Protein AF-0000000079764268 (afdb_homodimer)

Foldseek 3Di:
DVVVLVVLLVVLVVVCLVQFDPVLVCCVVVVDPDDLVSLVLVLLLCVLVVSVSNSVVSCVVPVVSVVVVVVVVVVVVVVVDPCVCVVVVVVVVVNVVSQVVSLVRGDDDVSSVVSVVSNVVVD/DVVVLVVLLVVLVVVCLVQFDPVLVCCVVVVDPDDLVSLVLVLLLCVLVVSVSNSVVSCVVVVVSVVVVVVVVVVVVVVPDDCVCVVVVVVVVVNVVSQVVSLVRGDDDVSSVVSVVSNVVVD

Radius of gyration: 20.84 Å; Cα contacts (8 Å, |Δi|>4): 197; chains: 2; bounding box: 34×56×60 Å

Sequence (246 aa):
MEKDMEKCAEQQRLLFLGMCSLEDRKRICDEKIMDLYNFERITYLLEAFGFEEYKFVFEMKYKDLLLKLADIVEQNLVCGNSMDKYVLQDKYEIRNEWQQEFVRNLPNEVMKNCIQEIFDLYAMEKDMEKCAEQQRLLFLGMCSLEDRKRICDEKIMDLYNFERITYLLEAFGFEEYKFVFEMKYKDLLLKLADIVEQNLVCGNSMDKYVLQDKYEIRNEWQQEFVRNLPNEVMKNCIQEIFDLYA

Structure (mmCIF, N/CA/C/O backbone):
data_AF-0000000079764268-model_v1
#
loop_
_entity.id
_entity.type
_entity.pdbx_description
1 polymer 'Uncharacterized protein'
#
loop_
_atom_site.group_PDB
_atom_site.id
_atom_site.type_symbol
_atom_site.label_atom_id
_atom_site.label_alt_id
_atom_site.label_comp_id
_atom_site.label_asym_id
_atom_site.label_entity_id
_atom_site.label_seq_id
_atom_site.pdbx_PDB_ins_code
_atom_site.Cartn_x
_atom_site.Cartn_y
_atom_site.Cartn_z
_atom_site.occupancy
_atom_site.B_iso_or_equiv
_atom_site.auth_seq_id
_atom_site.auth_comp_id
_atom_site.auth_asym_id
_atom_site.auth_atom_id
_atom_site.pdbx_PDB_model_num
ATOM 1 N N . MET A 1 1 ? 19.125 -1.221 9.242 1 58.56 1 MET A N 1
ATOM 2 C CA . MET A 1 1 ? 18.828 -1.538 7.852 1 58.56 1 MET A CA 1
ATOM 3 C C . MET A 1 1 ? 17.922 -2.756 7.754 1 58.56 1 MET A C 1
ATOM 5 O O . MET A 1 1 ? 16.875 -2.697 7.113 1 58.56 1 MET A O 1
ATOM 9 N N . GLU A 1 2 ? 18.281 -3.85 8.508 1 66.94 2 GLU A N 1
ATOM 10 C CA . GLU A 1 2 ? 17.484 -5.066 8.484 1 66.94 2 GLU A CA 1
ATOM 11 C C . GLU A 1 2 ? 16.109 -4.84 9.133 1 66.94 2 GLU A C 1
ATOM 13 O O . GLU A 1 2 ? 15.094 -5.285 8.609 1 66.94 2 GLU A O 1
ATOM 18 N N . LYS A 1 3 ? 16.094 -4.004 10.141 1 72.88 3 LYS A N 1
ATOM 19 C CA . LYS A 1 3 ? 14.852 -3.752 10.844 1 72.88 3 LYS A CA 1
ATOM 20 C C . LYS A 1 3 ? 13.898 -2.918 9.992 1 72.88 3 LYS A C 1
ATOM 22 O O . LYS A 1 3 ? 12.688 -3.146 9.992 1 72.88 3 LYS A O 1
ATOM 27 N N . ASP A 1 4 ? 14.469 -2.068 9.312 1 82.94 4 ASP A N 1
ATOM 28 C CA . ASP A 1 4 ? 13.672 -1.209 8.445 1 82.94 4 ASP A CA 1
ATOM 29 C C . ASP A 1 4 ? 13.055 -2.006 7.297 1 82.94 4 ASP A C 1
ATOM 31 O O . ASP A 1 4 ? 11.898 -1.781 6.934 1 82.94 4 ASP A O 1
ATOM 35 N N . MET A 1 5 ? 13.82 -2.984 6.84 1 86.25 5 MET A N 1
ATOM 36 C CA . MET A 1 5 ? 13.328 -3.826 5.75 1 86.25 5 MET A CA 1
ATOM 37 C C . MET A 1 5 ? 12.195 -4.727 6.23 1 86.25 5 MET A C 1
ATOM 39 O O . MET A 1 5 ? 11.227 -4.949 5.504 1 86.25 5 MET A O 1
ATOM 43 N N . GLU A 1 6 ? 12.367 -5.246 7.453 1 90.38 6 GLU A N 1
ATOM 44 C CA . GLU A 1 6 ? 11.328 -6.105 8.031 1 90.38 6 GLU A CA 1
ATOM 45 C C . GLU A 1 6 ? 10.039 -5.328 8.266 1 90.38 6 GLU A C 1
ATOM 47 O O . GLU A 1 6 ? 8.945 -5.844 8.023 1 90.38 6 GLU A O 1
ATOM 52 N N . LYS A 1 7 ? 10.211 -4.152 8.695 1 93.06 7 LYS A N 1
ATOM 53 C CA . LYS A 1 7 ? 9.047 -3.299 8.922 1 93.06 7 LYS A CA 1
ATOM 54 C C . LYS A 1 7 ? 8.344 -2.984 7.605 1 93.06 7 LYS A C 1
ATOM 56 O O . LYS A 1 7 ? 7.113 -3.059 7.523 1 93.06 7 LYS A O 1
ATOM 61 N N . CYS A 1 8 ? 9.133 -2.676 6.656 1 94.38 8 CYS A N 1
ATOM 62 C CA . CYS A 1 8 ? 8.578 -2.387 5.34 1 94.38 8 CYS A CA 1
ATOM 63 C C . CYS A 1 8 ? 7.832 -3.596 4.785 1 94.38 8 CYS A C 1
ATOM 65 O O . CYS A 1 8 ? 6.738 -3.457 4.23 1 94.38 8 CYS A O 1
ATOM 67 N N . ALA A 1 9 ? 8.445 -4.738 4.984 1 96.31 9 ALA A N 1
ATOM 68 C CA . ALA A 1 9 ? 7.809 -5.961 4.512 1 96.31 9 ALA A CA 1
ATOM 69 C C . ALA A 1 9 ? 6.477 -6.195 5.215 1 96.31 9 ALA A C 1
ATOM 71 O O . ALA A 1 9 ? 5.492 -6.586 4.582 1 96.31 9 ALA A O 1
ATOM 72 N N . GLU A 1 10 ? 6.496 -5.941 6.461 1 96.75 10 GLU A N 1
ATOM 73 C CA . GLU A 1 10 ? 5.273 -6.16 7.23 1 96.75 10 GLU A CA 1
ATOM 74 C C . GLU A 1 10 ? 4.195 -5.148 6.852 1 96.75 10 GLU A C 1
ATOM 76 O O . GLU A 1 10 ? 3.012 -5.496 6.777 1 96.75 10 GLU A O 1
ATOM 81 N N . GLN A 1 11 ? 4.527 -3.908 6.625 1 96.69 11 GLN A N 1
ATOM 82 C CA . GLN A 1 11 ? 3.58 -2.906 6.145 1 96.69 11 GLN A CA 1
ATOM 83 C C . GLN A 1 11 ? 2.953 -3.334 4.82 1 96.69 11 GLN A C 1
ATOM 85 O O . GLN A 1 11 ? 1.734 -3.264 4.652 1 96.69 11 GLN A O 1
ATOM 90 N N . GLN A 1 12 ? 3.811 -3.816 3.961 1 97.69 12 GLN A N 1
ATOM 91 C CA . GLN A 1 12 ? 3.354 -4.254 2.646 1 97.69 12 GLN A CA 1
ATOM 92 C C . GLN A 1 12 ? 2.451 -5.4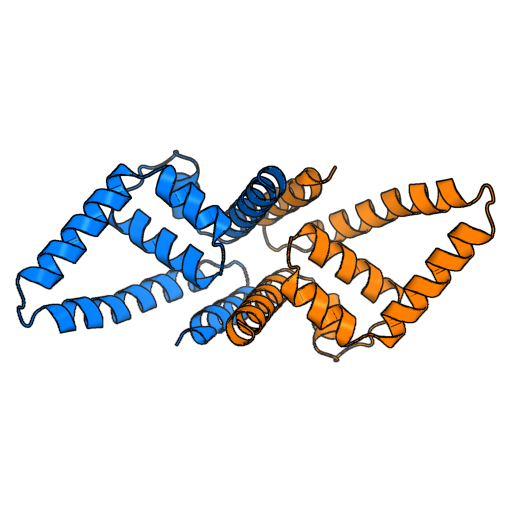8 2.76 1 97.69 12 GLN A C 1
ATOM 94 O O . GLN A 1 12 ? 1.445 -5.586 2.055 1 97.69 12 GLN A O 1
ATOM 99 N N . ARG A 1 13 ? 2.854 -6.383 3.658 1 98.19 13 ARG A N 1
ATOM 100 C CA . ARG A 1 13 ? 2.029 -7.566 3.885 1 98.19 13 ARG A CA 1
ATOM 101 C C . ARG A 1 13 ? 0.635 -7.18 4.363 1 98.19 13 ARG A C 1
ATOM 103 O O . ARG A 1 13 ? -0.366 -7.668 3.838 1 98.19 13 ARG A O 1
ATOM 110 N N . LEU A 1 14 ? 0.575 -6.309 5.281 1 97.56 14 LEU A N 1
ATOM 111 C CA . LEU A 1 14 ? -0.694 -5.895 5.867 1 97.56 14 LEU A CA 1
ATOM 112 C C . LEU A 1 14 ? -1.546 -5.141 4.852 1 97.56 14 LEU A C 1
ATOM 114 O O . LEU A 1 14 ? -2.762 -5.336 4.789 1 97.56 14 LEU A O 1
ATOM 118 N N . LEU A 1 15 ? -0.9 -4.281 4.047 1 97.94 15 LEU A N 1
ATOM 119 C CA . LEU A 1 15 ? -1.631 -3.594 2.99 1 97.94 15 LEU A CA 1
ATOM 120 C C . LEU A 1 15 ? -2.238 -4.59 2.012 1 97.94 15 LEU A C 1
ATOM 122 O O . LEU A 1 15 ? -3.41 -4.469 1.642 1 97.94 15 LEU A O 1
ATOM 126 N N . PHE A 1 16 ? -1.487 -5.605 1.62 1 98.5 16 PHE A N 1
ATOM 127 C CA . PHE A 1 16 ? -1.969 -6.609 0.679 1 98.5 16 PHE A CA 1
ATOM 128 C C . PHE A 1 16 ? -3.109 -7.418 1.286 1 98.5 16 PHE A C 1
ATOM 130 O O . PHE A 1 16 ? -4.121 -7.668 0.626 1 98.5 16 PHE A O 1
ATOM 137 N N . LEU A 1 17 ? -2.934 -7.801 2.553 1 98.06 17 LEU A N 1
ATOM 138 C CA . LEU A 1 17 ? -3.965 -8.562 3.244 1 98.06 17 LEU A CA 1
ATOM 139 C C . LEU A 1 17 ? -5.266 -7.773 3.326 1 98.06 17 LEU A C 1
ATOM 141 O O . LEU A 1 17 ? -6.355 -8.352 3.256 1 98.06 17 LEU A O 1
ATOM 145 N N . GLY A 1 18 ? -5.141 -6.508 3.439 1 96.69 18 GLY A N 1
ATOM 146 C CA . GLY A 1 18 ? -6.32 -5.66 3.525 1 96.69 18 GLY A CA 1
ATOM 147 C C . GLY A 1 18 ? -7.066 -5.539 2.209 1 96.69 18 GLY A C 1
ATOM 148 O O . GLY A 1 18 ? -8.266 -5.238 2.191 1 96.69 18 GLY A O 1
ATOM 149 N N . MET A 1 19 ? -6.383 -5.828 1.154 1 97 19 MET A N 1
ATOM 150 C CA . MET A 1 19 ? -6.969 -5.574 -0.158 1 97 19 MET A CA 1
ATOM 151 C C . MET A 1 19 ? -7.309 -6.883 -0.865 1 97 19 MET A C 1
ATOM 153 O O . MET A 1 19 ? -8.18 -6.918 -1.731 1 97 19 MET A O 1
ATOM 157 N N . CYS A 1 20 ? -6.648 -7.941 -0.504 1 97.38 20 CYS A N 1
ATOM 158 C CA . CYS A 1 20 ? -6.781 -9.172 -1.276 1 97.38 20 CYS A CA 1
ATOM 159 C C . CYS A 1 20 ? -8.078 -9.898 -0.934 1 97.38 20 CYS A C 1
ATOM 161 O O . CYS A 1 20 ? -8.781 -9.508 0.004 1 97.38 20 CYS A O 1
ATOM 163 N N . SER A 1 21 ? -8.391 -10.906 -1.716 1 96.69 21 SER A N 1
ATOM 164 C CA . SER A 1 21 ? -9.602 -11.695 -1.519 1 96.69 21 SER A CA 1
ATOM 165 C C . SER A 1 21 ? -9.508 -12.555 -0.265 1 96.69 21 SER A C 1
ATOM 167 O O . SER A 1 21 ? -8.414 -12.812 0.238 1 96.69 21 SER A O 1
ATOM 169 N N . LEU A 1 22 ? -10.656 -12.984 0.149 1 96.19 22 LEU A N 1
ATOM 170 C CA . LEU A 1 22 ? -10.695 -13.906 1.284 1 96.19 22 LEU A CA 1
ATOM 171 C C . LEU A 1 22 ? -9.891 -15.164 0.993 1 96.19 22 LEU A C 1
ATOM 173 O O . LEU A 1 22 ? -9.18 -15.672 1.865 1 96.19 22 LEU A O 1
ATOM 177 N N . GLU A 1 23 ? -9.945 -15.695 -0.214 1 96.94 23 GLU A N 1
ATOM 178 C CA . GLU A 1 23 ? -9.242 -16.922 -0.592 1 96.94 23 GLU A CA 1
ATOM 179 C C . GLU A 1 23 ? -7.727 -16.719 -0.532 1 96.94 23 GLU A C 1
ATOM 181 O O . GLU A 1 23 ? -7.008 -17.578 -0.023 1 96.94 23 GLU A O 1
ATOM 186 N N . ASP A 1 24 ? -7.297 -15.617 -1.016 1 97.75 24 ASP A N 1
ATOM 187 C CA . ASP A 1 24 ? -5.867 -15.32 -0.966 1 97.75 24 ASP A CA 1
ATOM 188 C C . ASP A 1 24 ? -5.395 -15.133 0.474 1 97.75 24 ASP A C 1
ATOM 190 O O . ASP A 1 24 ? -4.316 -15.602 0.844 1 97.75 24 ASP A O 1
ATOM 194 N N . ARG A 1 25 ? -6.211 -14.453 1.251 1 97.75 25 ARG A N 1
ATOM 195 C CA . ARG A 1 25 ? -5.867 -14.227 2.65 1 97.75 25 ARG A CA 1
ATOM 196 C C . ARG A 1 25 ? -5.715 -15.547 3.398 1 97.75 25 ARG A C 1
ATOM 198 O O . ARG A 1 25 ? -4.789 -15.711 4.195 1 97.75 25 ARG A O 1
ATOM 205 N N . LYS A 1 26 ? -6.57 -16.453 3.143 1 98.19 26 LYS A N 1
ATOM 206 C CA . LYS A 1 26 ? -6.5 -17.766 3.768 1 98.19 26 LYS A CA 1
ATOM 207 C C . LYS A 1 26 ? -5.219 -18.5 3.371 1 98.19 26 LYS A C 1
ATOM 209 O O . LYS A 1 26 ? -4.613 -19.188 4.195 1 98.19 26 LYS A O 1
ATOM 214 N N . ARG A 1 27 ? -4.793 -18.391 2.166 1 98.06 27 ARG A N 1
ATOM 215 C CA . ARG A 1 27 ? -3.57 -19.031 1.703 1 98.06 27 ARG A CA 1
ATOM 216 C C . ARG A 1 27 ? -2.34 -18.422 2.357 1 98.06 27 ARG A C 1
ATOM 218 O O . ARG A 1 27 ? -1.468 -19.125 2.855 1 98.06 27 ARG A O 1
ATOM 225 N N . ILE A 1 28 ? -2.385 -17.109 2.42 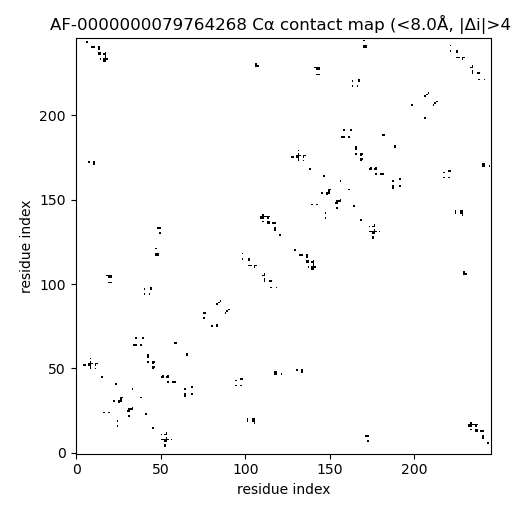1 98.06 28 ILE A N 1
ATOM 226 C CA . ILE A 1 28 ? -1.243 -16.391 2.967 1 98.06 28 ILE A CA 1
ATOM 227 C C . ILE A 1 28 ? -1.128 -16.656 4.465 1 98.06 28 ILE A C 1
ATOM 229 O O . ILE A 1 28 ? -0.022 -16.766 5 1 98.06 28 ILE A O 1
ATOM 233 N N . CYS A 1 29 ? -2.24 -16.812 5.086 1 97.06 29 CYS A N 1
ATOM 234 C CA . CYS A 1 29 ? -2.271 -17.062 6.523 1 97.06 29 CYS A CA 1
ATOM 235 C C . CYS A 1 29 ? -2.229 -18.547 6.824 1 97.06 29 CYS A C 1
ATOM 237 O O . CYS A 1 29 ? -2.471 -18.969 7.961 1 97.06 29 CYS A O 1
ATOM 239 N N . ASP A 1 30 ? -2.078 -19.422 5.938 1 96.81 30 ASP A N 1
ATOM 240 C CA . ASP A 1 30 ? -1.856 -20.859 6.055 1 96.81 30 ASP A CA 1
ATOM 241 C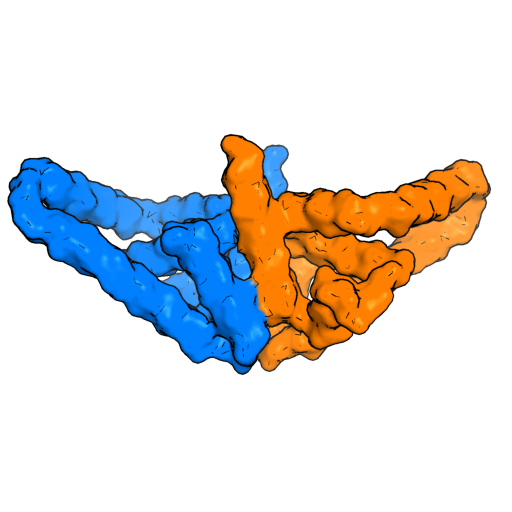 C . ASP A 1 30 ? -3.137 -21.578 6.469 1 96.81 30 ASP A C 1
ATOM 243 O O . ASP A 1 30 ? -3.084 -22.594 7.172 1 96.81 30 ASP A O 1
ATOM 247 N N . GLU A 1 31 ? -4.223 -21.016 6.109 1 97.56 31 GLU A N 1
ATOM 248 C CA . GLU A 1 31 ? -5.508 -21.672 6.344 1 97.56 31 GLU A CA 1
ATOM 249 C C . GLU A 1 31 ? -5.93 -22.516 5.145 1 97.56 31 GLU A C 1
ATOM 251 O O . GLU A 1 31 ? -6.824 -23.359 5.254 1 97.56 31 GLU A O 1
ATOM 256 N N . LYS A 1 32 ? -5.355 -22.234 3.988 1 97.5 32 LYS A N 1
ATOM 257 C CA . LYS A 1 32 ? -5.508 -22.984 2.744 1 97.5 32 LYS A CA 1
ATOM 258 C C . LYS A 1 32 ? -4.152 -23.25 2.094 1 97.5 32 LYS A C 1
ATOM 260 O O . LYS A 1 32 ? -3.23 -22.438 2.209 1 97.5 32 LYS A O 1
ATOM 265 N N . ILE A 1 33 ? -4.031 -24.234 1.483 1 97.31 33 ILE A N 1
ATOM 266 C CA . ILE A 1 33 ? -2.771 -24.641 0.871 1 97.31 33 ILE A CA 1
ATOM 267 C C . ILE A 1 33 ? -2.404 -23.656 -0.242 1 97.31 33 ILE A C 1
ATOM 269 O O . ILE A 1 33 ? -3.264 -23.25 -1.026 1 97.31 33 ILE A O 1
ATOM 273 N N . MET A 1 34 ? -1.142 -23.328 -0.25 1 97.75 34 MET A N 1
ATOM 274 C CA . MET A 1 34 ? -0.575 -22.562 -1.359 1 97.75 34 MET A CA 1
ATOM 275 C C . MET A 1 34 ? -0.1 -23.484 -2.471 1 97.75 34 MET A C 1
ATOM 277 O O . MET A 1 34 ? 0.801 -24.312 -2.262 1 97.75 34 MET A O 1
ATOM 281 N N . ASP A 1 35 ? -0.726 -23.406 -3.602 1 96.69 35 ASP A N 1
ATOM 282 C CA . ASP A 1 35 ? -0.261 -24.219 -4.723 1 96.69 35 ASP A CA 1
ATOM 283 C C . ASP A 1 35 ? 0.55 -23.391 -5.707 1 96.69 35 ASP A C 1
ATOM 285 O O . ASP A 1 35 ? 0.704 -22.172 -5.52 1 96.69 35 ASP A O 1
ATOM 289 N N . LEU A 1 36 ? 1.062 -23.938 -6.746 1 95.5 36 LEU A N 1
ATOM 290 C CA . LEU A 1 36 ? 1.974 -23.281 -7.68 1 95.5 36 LEU A CA 1
ATOM 291 C C . LEU A 1 36 ? 1.276 -22.141 -8.414 1 95.5 36 LEU A C 1
ATOM 293 O O . LEU A 1 36 ? 1.855 -21.062 -8.594 1 95.5 36 LEU A O 1
ATOM 297 N N . TYR A 1 37 ? 0.056 -22.406 -8.812 1 94 37 TYR A N 1
ATOM 298 C CA . TYR A 1 37 ? -0.709 -21.406 -9.547 1 94 37 TYR A CA 1
ATOM 299 C C . TYR A 1 37 ? -0.909 -20.141 -8.711 1 94 37 TYR A C 1
ATOM 301 O O . TYR A 1 37 ? -0.649 -19.031 -9.172 1 94 37 TYR A O 1
ATOM 309 N N . ASN A 1 38 ? -1.351 -20.312 -7.484 1 96.44 38 ASN A N 1
ATOM 310 C CA . ASN A 1 38 ? -1.628 -19.172 -6.617 1 96.44 38 ASN A CA 1
ATOM 311 C C . ASN A 1 38 ? -0.342 -18.5 -6.148 1 96.44 38 ASN A C 1
ATOM 313 O O . ASN A 1 38 ? -0.307 -17.281 -5.961 1 96.44 38 ASN A O 1
ATOM 317 N N . PHE A 1 39 ? 0.685 -19.312 -6.035 1 97.56 39 PHE A N 1
ATOM 318 C CA . PHE A 1 39 ? 1.985 -18.734 -5.715 1 97.56 39 PHE A CA 1
ATOM 319 C C . PHE A 1 39 ? 2.447 -17.797 -6.812 1 97.56 39 PHE A C 1
ATOM 321 O O . PHE A 1 39 ? 2.859 -16.656 -6.539 1 97.56 39 PHE A O 1
ATOM 328 N N . GLU A 1 40 ? 2.375 -18.234 -8.039 1 95 40 GLU A N 1
ATOM 329 C CA . GLU A 1 40 ? 2.771 -17.406 -9.172 1 95 40 GLU A CA 1
ATOM 330 C C . GLU A 1 40 ? 1.896 -16.156 -9.281 1 95 40 GLU A C 1
ATOM 332 O O . GLU A 1 40 ? 2.402 -15.055 -9.492 1 95 40 GLU A O 1
ATOM 337 N N . ARG A 1 41 ? 0.616 -16.328 -9.125 1 96.31 41 ARG A N 1
ATOM 338 C CA . ARG A 1 41 ? -0.348 -15.242 -9.25 1 96.31 41 ARG A CA 1
ATOM 339 C C . ARG A 1 41 ? -0.102 -14.18 -8.188 1 96.31 41 ARG A C 1
ATOM 341 O O . ARG A 1 41 ? -0.018 -12.984 -8.508 1 96.31 41 ARG A O 1
ATOM 348 N N . ILE A 1 42 ? 0.078 -14.609 -6.91 1 97.81 42 ILE A N 1
ATOM 349 C CA . ILE A 1 42 ? 0.264 -13.672 -5.809 1 97.81 42 ILE A CA 1
ATOM 350 C C . ILE A 1 42 ? 1.619 -12.984 -5.941 1 97.81 42 ILE A C 1
ATOM 352 O O . ILE A 1 42 ? 1.737 -11.781 -5.691 1 97.81 42 ILE A O 1
ATOM 356 N N . THR A 1 43 ? 2.662 -13.711 -6.391 1 97.19 43 THR A N 1
ATOM 357 C CA . THR A 1 43 ? 3.973 -13.109 -6.625 1 97.19 43 THR A CA 1
ATOM 358 C C . THR A 1 43 ? 3.887 -12.016 -7.684 1 97.19 43 THR A C 1
ATOM 360 O O . THR A 1 43 ? 4.473 -10.938 -7.52 1 97.19 43 THR A O 1
ATOM 363 N N . TYR A 1 44 ? 3.146 -12.297 -8.734 1 95.25 44 TYR A N 1
ATOM 364 C CA . TYR A 1 44 ? 2.936 -11.32 -9.789 1 95.25 44 TYR A CA 1
ATOM 365 C C . TYR A 1 44 ? 2.252 -10.07 -9.242 1 95.25 44 TYR A C 1
ATOM 367 O O . TYR A 1 44 ? 2.654 -8.945 -9.555 1 95.25 44 TYR A O 1
ATOM 375 N N . LEU A 1 45 ? 1.172 -10.258 -8.461 1 97.31 45 LEU A N 1
ATOM 376 C CA . LEU A 1 45 ? 0.419 -9.133 -7.91 1 97.31 45 LEU A CA 1
ATOM 377 C C . LEU A 1 45 ? 1.298 -8.289 -6.996 1 97.31 45 LEU A C 1
ATOM 379 O O . LEU A 1 45 ? 1.259 -7.059 -7.055 1 97.31 45 LEU A O 1
ATOM 383 N N . LEU A 1 46 ? 2.104 -8.953 -6.145 1 97.94 46 LEU A N 1
ATOM 384 C CA . LEU A 1 46 ? 3.004 -8.234 -5.25 1 97.94 46 LEU A CA 1
ATOM 385 C C . LEU A 1 46 ? 3.998 -7.391 -6.043 1 97.94 46 LEU A C 1
ATOM 387 O O . LEU A 1 46 ? 4.301 -6.258 -5.664 1 97.94 46 LEU A O 1
ATOM 391 N N . GLU A 1 47 ? 4.484 -7.93 -7.141 1 95.19 47 GLU A N 1
ATOM 392 C CA . GLU A 1 47 ? 5.402 -7.199 -8.016 1 95.19 47 GLU A CA 1
ATOM 393 C C . GLU A 1 47 ? 4.723 -5.988 -8.641 1 95.19 47 GLU A C 1
ATOM 395 O O . GLU A 1 47 ? 5.301 -4.902 -8.695 1 95.19 47 GLU A O 1
ATOM 400 N N . ALA A 1 48 ? 3.52 -6.18 -9.07 1 94.19 48 ALA A N 1
ATOM 401 C CA . ALA A 1 48 ? 2.764 -5.109 -9.719 1 94.19 48 ALA A CA 1
ATOM 402 C C . ALA A 1 48 ? 2.52 -3.951 -8.75 1 94.19 48 ALA A C 1
ATOM 404 O O . ALA A 1 48 ? 2.494 -2.789 -9.164 1 94.19 48 ALA A O 1
ATOM 405 N N . PHE A 1 49 ? 2.357 -4.258 -7.461 1 96.38 49 PHE A N 1
ATOM 406 C CA . PHE A 1 49 ? 2.076 -3.24 -6.453 1 96.38 49 PHE A CA 1
ATOM 407 C C . PHE A 1 49 ? 3.365 -2.578 -5.98 1 96.38 49 PHE A C 1
ATOM 409 O O . PHE A 1 49 ? 3.328 -1.598 -5.234 1 96.38 49 PHE A O 1
ATOM 416 N N . GLY A 1 50 ? 4.465 -3.115 -6.332 1 94.19 50 GLY A N 1
ATOM 417 C CA . GLY A 1 50 ? 5.734 -2.609 -5.844 1 94.19 50 GLY A CA 1
ATOM 418 C C . GLY A 1 50 ? 6.043 -3.045 -4.422 1 94.19 50 GLY A C 1
ATOM 419 O O . GLY A 1 50 ? 6.766 -2.355 -3.699 1 94.19 50 GLY A O 1
ATOM 420 N N . PHE A 1 51 ? 5.449 -4.148 -3.982 1 96.88 51 PHE A N 1
ATOM 421 C CA . PHE A 1 51 ? 5.684 -4.684 -2.648 1 96.88 51 PHE A CA 1
ATOM 422 C C . PHE A 1 51 ? 6.902 -5.602 -2.641 1 96.88 51 PHE A C 1
ATOM 424 O O . PHE A 1 51 ? 6.793 -6.785 -2.312 1 96.88 51 PHE A O 1
ATOM 431 N N . GLU A 1 52 ? 8.023 -5.02 -2.875 1 95.44 52 GLU A N 1
ATOM 432 C CA . GLU A 1 52 ? 9.227 -5.797 -3.145 1 95.44 52 GLU A CA 1
ATOM 433 C C . GLU A 1 52 ? 9.734 -6.488 -1.88 1 95.44 52 GLU A C 1
ATOM 435 O O . GLU A 1 52 ? 10.172 -7.637 -1.927 1 95.44 52 GLU A O 1
ATOM 440 N N . GLU A 1 53 ? 9.68 -5.793 -0.79 1 96.44 53 GLU A N 1
ATOM 441 C CA . GLU A 1 53 ? 10.195 -6.379 0.446 1 96.44 53 GLU A CA 1
ATOM 442 C C . GLU A 1 53 ? 9.336 -7.566 0.886 1 96.44 53 GLU A C 1
ATOM 444 O O . GLU A 1 53 ? 9.867 -8.609 1.281 1 96.44 53 GLU A O 1
ATOM 449 N N . TYR A 1 54 ? 8.125 -7.371 0.761 1 97.88 54 TYR A N 1
ATOM 450 C CA . TYR A 1 54 ? 7.258 -8.477 1.15 1 97.88 54 TYR A CA 1
ATOM 451 C C . TYR A 1 54 ? 7.328 -9.609 0.133 1 97.88 54 TYR A C 1
ATOM 453 O O . TYR A 1 54 ? 7.262 -10.789 0.498 1 97.88 54 TYR A O 1
ATOM 461 N N . LYS A 1 55 ? 7.414 -9.281 -1.104 1 98 55 LYS A N 1
ATOM 462 C CA . LYS A 1 55 ? 7.543 -10.305 -2.133 1 98 55 LYS A CA 1
ATOM 463 C C . LYS A 1 55 ? 8.719 -11.234 -1.841 1 98 55 LYS A C 1
ATOM 465 O O . LYS A 1 55 ? 8.594 -12.453 -1.952 1 98 55 LYS A O 1
ATOM 470 N N . PHE A 1 56 ? 9.781 -10.672 -1.438 1 97.62 56 PHE A N 1
ATOM 471 C CA . PHE A 1 56 ? 10.953 -11.469 -1.113 1 97.62 56 PHE A CA 1
ATOM 472 C C . PHE A 1 56 ? 10.664 -12.422 0.038 1 97.62 56 PHE A C 1
ATOM 474 O O . PHE A 1 56 ? 11.008 -13.602 -0.026 1 97.62 56 PHE A O 1
ATOM 481 N N . VAL A 1 57 ? 10.062 -11.906 1.059 1 97.69 57 VAL A N 1
ATOM 482 C CA . VAL A 1 57 ? 9.711 -12.711 2.221 1 97.69 57 VAL A CA 1
ATOM 483 C C . VAL A 1 57 ? 8.758 -13.836 1.805 1 97.69 57 VAL A C 1
ATOM 485 O O . VAL A 1 57 ? 8.906 -14.977 2.242 1 97.69 57 VAL A O 1
ATOM 488 N N . PHE A 1 58 ? 7.82 -13.477 0.98 1 98.38 58 PHE A N 1
ATOM 489 C CA . PHE A 1 58 ? 6.824 -14.414 0.478 1 98.38 58 PHE A CA 1
ATOM 490 C C . PHE A 1 58 ? 7.48 -15.523 -0.331 1 98.38 58 PHE A C 1
ATOM 492 O O . PHE A 1 58 ? 7.188 -16.703 -0.131 1 98.38 58 PHE A O 1
ATOM 499 N N . GLU A 1 59 ? 8.375 -15.188 -1.182 1 97.69 59 GLU A N 1
ATOM 500 C CA . GLU A 1 59 ? 9.102 -16.156 -2 1 97.69 59 GLU A CA 1
ATOM 501 C C . GLU A 1 59 ? 9.961 -17.078 -1.137 1 97.69 59 GLU A C 1
ATOM 503 O O . GLU A 1 59 ? 10.023 -18.281 -1.389 1 97.69 59 GLU A O 1
ATOM 508 N N . MET A 1 60 ? 10.508 -16.516 -0.128 1 97.75 60 MET A N 1
ATOM 509 C CA . MET A 1 60 ? 11.344 -17.312 0.765 1 97.75 60 MET A CA 1
ATOM 510 C C . MET A 1 60 ? 10.492 -18.297 1.558 1 97.75 60 MET A C 1
ATOM 512 O O . MET A 1 60 ? 10.922 -19.422 1.81 1 97.75 60 MET A O 1
ATOM 516 N N . LYS A 1 61 ? 9.383 -17.875 1.987 1 97.75 61 LYS A N 1
ATOM 517 C CA . LYS A 1 61 ? 8.477 -18.75 2.725 1 97.75 61 LYS A CA 1
ATOM 518 C C . LYS A 1 61 ? 8.086 -19.969 1.894 1 97.75 61 LYS A C 1
ATOM 520 O O . LYS A 1 61 ? 7.93 -21.062 2.43 1 97.75 61 LYS A O 1
ATOM 525 N N . TYR A 1 62 ? 7.945 -19.734 0.607 1 97.88 62 TYR A N 1
ATOM 526 C CA . TYR A 1 62 ? 7.531 -20.812 -0.294 1 97.88 62 TYR A CA 1
ATOM 527 C C . TYR A 1 62 ? 8.641 -21.141 -1.283 1 97.88 62 TYR A C 1
ATOM 529 O O . TYR A 1 62 ? 8.398 -21.234 -2.488 1 97.88 62 TYR A O 1
ATOM 537 N N . LYS A 1 63 ? 9.773 -21.281 -0.809 1 97.69 63 LYS A N 1
ATOM 538 C CA . LYS A 1 63 ? 10.977 -21.453 -1.615 1 97.69 63 LYS A CA 1
ATOM 539 C C . LYS A 1 63 ? 10.859 -22.672 -2.523 1 97.69 63 LYS A C 1
ATOM 541 O O . LYS A 1 63 ? 11.352 -22.656 -3.652 1 97.69 63 LYS A O 1
ATOM 546 N N . ASP A 1 64 ? 10.195 -23.75 -2.033 1 97.31 64 ASP A N 1
ATOM 547 C CA . ASP A 1 64 ? 10.023 -24.953 -2.852 1 97.31 64 ASP A CA 1
ATOM 548 C C . ASP A 1 64 ? 9.203 -24.656 -4.102 1 97.31 64 ASP A C 1
ATOM 550 O O . ASP A 1 64 ? 9.5 -25.156 -5.184 1 97.31 64 ASP A O 1
ATOM 554 N N . LEU A 1 65 ? 8.164 -23.859 -3.926 1 96.19 65 LEU A N 1
ATOM 555 C CA . LEU A 1 65 ? 7.332 -23.469 -5.059 1 96.19 65 LEU A CA 1
ATOM 556 C C . LEU A 1 65 ? 8.094 -22.531 -5.996 1 96.19 65 LEU A C 1
ATOM 558 O O . LEU A 1 65 ? 7.941 -22.609 -7.215 1 96.19 65 LEU A O 1
ATOM 562 N N . LEU A 1 66 ? 8.93 -21.719 -5.457 1 96.56 66 LEU A N 1
ATOM 563 C CA . LEU A 1 66 ? 9.773 -20.828 -6.242 1 96.56 66 LEU A CA 1
ATOM 564 C C . LEU A 1 66 ? 10.719 -21.625 -7.141 1 96.56 66 LEU A C 1
ATOM 566 O O . LEU A 1 66 ? 10.859 -21.312 -8.32 1 96.56 66 LEU A O 1
ATOM 570 N N . LEU A 1 67 ? 11.281 -22.562 -6.57 1 96 67 LEU A N 1
ATOM 571 C CA . LEU A 1 67 ? 12.227 -23.391 -7.309 1 96 67 LEU A CA 1
ATOM 572 C C . LEU A 1 67 ? 11.508 -24.172 -8.406 1 96 67 LEU A C 1
ATOM 574 O O . LEU A 1 67 ? 12.023 -24.297 -9.523 1 96 67 LEU A O 1
ATOM 578 N N . LYS A 1 68 ? 10.398 -24.75 -8.047 1 94.38 68 LYS A N 1
ATOM 579 C CA . LYS A 1 68 ? 9.609 -25.469 -9.055 1 94.38 68 LYS A CA 1
ATOM 580 C C . LYS A 1 68 ? 9.242 -24.547 -10.219 1 94.38 68 LYS A C 1
ATOM 582 O O . LYS A 1 68 ? 9.312 -24.953 -11.375 1 94.38 68 LYS A O 1
ATOM 587 N N . LEU A 1 69 ? 8.82 -23.328 -9.969 1 91.38 69 LEU A N 1
ATOM 588 C CA . LEU A 1 69 ? 8.484 -22.359 -11 1 91.38 69 LEU A CA 1
ATOM 589 C C . LEU A 1 69 ? 9.695 -22.047 -11.867 1 91.38 69 LEU A C 1
ATOM 591 O O . LEU A 1 69 ? 9.586 -21.938 -13.086 1 91.38 69 LEU A O 1
ATOM 595 N N . ALA A 1 70 ? 10.828 -21.922 -11.273 1 88.81 70 ALA A N 1
ATOM 596 C CA . ALA A 1 70 ? 12.062 -21.625 -11.992 1 88.81 70 ALA A CA 1
ATOM 597 C C . ALA A 1 70 ? 12.422 -22.766 -12.945 1 88.81 70 ALA A C 1
ATOM 599 O O . ALA A 1 70 ? 12.844 -22.516 -14.078 1 88.81 70 ALA A O 1
ATOM 600 N N . ASP A 1 71 ? 12.234 -23.953 -12.5 1 88.69 71 ASP A N 1
ATOM 601 C CA . ASP A 1 71 ? 12.508 -25.141 -13.32 1 88.69 71 ASP A CA 1
ATOM 602 C C . ASP A 1 71 ? 11.609 -25.156 -14.555 1 88.69 71 ASP A C 1
ATOM 604 O O . ASP A 1 71 ? 12.07 -25.469 -15.656 1 88.69 71 ASP A O 1
ATOM 608 N N . ILE A 1 72 ? 10.375 -24.875 -14.336 1 84.69 72 ILE A N 1
ATOM 609 C CA . ILE A 1 72 ? 9.398 -24.875 -15.422 1 84.69 72 ILE A CA 1
ATOM 610 C C . ILE A 1 72 ? 9.781 -23.797 -16.453 1 84.69 72 ILE A C 1
ATOM 612 O O . ILE A 1 72 ? 9.734 -24.047 -17.656 1 84.69 72 ILE A O 1
ATOM 616 N N . VAL A 1 73 ? 10.164 -22.656 -16 1 82.5 73 VAL A N 1
ATOM 617 C CA . VAL A 1 73 ? 10.547 -21.562 -16.875 1 82.5 73 VAL A CA 1
ATOM 618 C C . VAL A 1 73 ? 11.805 -21.938 -17.656 1 82.5 73 VAL A C 1
ATOM 620 O O . VAL A 1 73 ? 11.898 -21.688 -18.859 1 82.5 73 VAL A O 1
ATOM 623 N N . GLU A 1 74 ? 12.766 -22.562 -16.98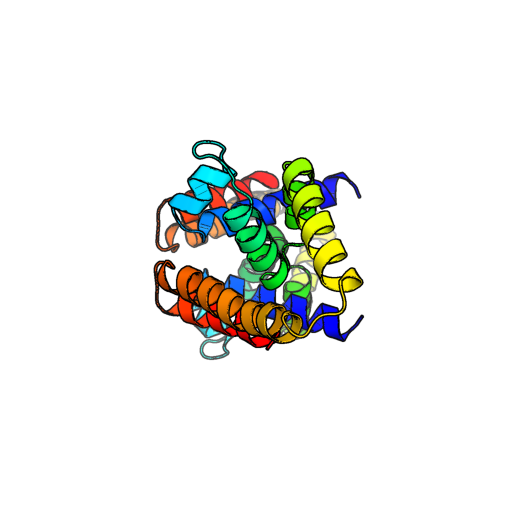4 1 82.38 74 GLU A N 1
ATOM 624 C CA . GLU A 1 74 ? 14.008 -22.984 -17.609 1 82.38 74 GLU A CA 1
ATOM 625 C C . GLU A 1 74 ? 13.758 -24.047 -18.672 1 82.38 74 GLU A C 1
ATOM 627 O O . GLU A 1 74 ? 14.328 -24 -19.766 1 82.38 74 GLU A O 1
ATOM 632 N N . GLN A 1 75 ? 12.969 -24.969 -18.406 1 82.12 75 GLN A N 1
ATOM 633 C CA . GLN A 1 75 ? 12.633 -26.031 -19.344 1 82.12 75 GLN A CA 1
ATOM 634 C C . GLN A 1 75 ? 11.945 -25.469 -20.578 1 82.12 75 GLN A C 1
ATOM 636 O O . GLN A 1 75 ? 12.195 -25.922 -21.703 1 82.12 75 GLN A O 1
ATOM 641 N N . ASN A 1 76 ? 11.086 -24.469 -20.344 1 77.19 76 ASN A N 1
ATOM 642 C CA . ASN A 1 76 ? 10.391 -23.844 -21.469 1 77.19 76 ASN A CA 1
ATOM 643 C C . ASN A 1 76 ? 11.352 -23.047 -22.344 1 77.19 76 ASN A C 1
ATOM 645 O O . ASN A 1 76 ? 11.18 -22.969 -23.562 1 77.19 76 ASN A O 1
ATOM 649 N N . LEU A 1 77 ? 12.352 -22.438 -21.688 1 73.94 77 LEU A N 1
ATOM 650 C CA . LEU A 1 77 ? 13.336 -21.656 -22.422 1 73.94 77 LEU A CA 1
ATOM 651 C C . LEU A 1 77 ? 14.266 -22.547 -23.219 1 73.94 77 LEU A C 1
ATOM 653 O O . LEU A 1 77 ? 14.68 -22.203 -24.328 1 73.94 77 LEU A O 1
ATOM 657 N N . VAL A 1 78 ? 14.773 -23.641 -22.719 1 69.62 78 VAL A N 1
ATOM 658 C CA . VAL A 1 78 ? 15.703 -24.562 -23.344 1 69.62 78 VAL A CA 1
ATOM 659 C C . VAL A 1 78 ? 15 -25.328 -24.469 1 69.62 78 VAL A C 1
ATOM 661 O O . VAL A 1 78 ? 15.586 -25.547 -25.531 1 69.62 78 VAL A O 1
ATOM 664 N N . CYS A 1 79 ? 13.914 -25.922 -24.188 1 62.53 79 CYS A N 1
ATOM 665 C CA . CYS A 1 79 ? 13.25 -26.688 -25.25 1 62.53 79 CYS A CA 1
ATOM 666 C C . CYS A 1 79 ? 12.836 -25.781 -26.391 1 62.53 79 CYS A C 1
ATOM 668 O O . CYS A 1 79 ? 12.484 -26.266 -27.469 1 62.53 79 CYS A O 1
ATOM 670 N N . GLY A 1 80 ? 13.469 -24.547 -26.703 1 53.78 80 GLY A N 1
ATOM 671 C CA . GLY A 1 80 ? 13.273 -23.672 -27.844 1 53.78 80 GLY A CA 1
ATOM 672 C C . GLY A 1 80 ? 11.82 -23.344 -28.109 1 53.78 80 GLY A C 1
ATOM 673 O O . GLY A 1 80 ? 11.508 -22.609 -29.062 1 53.78 80 GLY A O 1
ATOM 674 N N . ASN A 1 81 ? 10.961 -24.406 -28.422 1 46.44 81 ASN A N 1
ATOM 675 C CA . ASN A 1 81 ? 9.781 -24.531 -29.266 1 46.44 81 ASN A CA 1
ATOM 676 C C . ASN A 1 81 ? 8.805 -23.391 -29.047 1 46.44 81 ASN A C 1
ATOM 678 O O . ASN A 1 81 ? 8.844 -22.719 -28.016 1 46.44 81 ASN A O 1
ATOM 682 N N . SER A 1 82 ? 7.859 -23.062 -30.203 1 45.5 82 SER A N 1
ATOM 683 C CA . SER A 1 82 ? 6.727 -22.266 -30.641 1 45.5 82 SER A CA 1
ATOM 684 C C . SER A 1 82 ? 5.77 -21.969 -29.5 1 45.5 82 SER A C 1
ATOM 686 O O . SER A 1 82 ? 4.781 -21.25 -29.672 1 45.5 82 SER A O 1
ATOM 688 N N . MET A 1 83 ? 5.711 -22.797 -28.656 1 44.5 83 MET A N 1
ATOM 689 C CA . MET A 1 83 ? 4.762 -22.734 -27.547 1 44.5 83 MET A CA 1
ATOM 690 C C . MET A 1 83 ? 5.031 -21.516 -26.672 1 44.5 83 MET A C 1
ATOM 692 O O . MET A 1 83 ? 4.223 -21.188 -25.797 1 44.5 83 MET A O 1
ATOM 696 N N . ASP A 1 84 ? 6.039 -20.891 -26.812 1 46.19 84 ASP A N 1
ATOM 697 C CA . ASP A 1 84 ? 6.609 -19.797 -26.016 1 46.19 84 ASP A CA 1
ATOM 698 C C . ASP A 1 84 ? 5.734 -18.547 -26.078 1 46.19 84 ASP A C 1
ATOM 700 O O . ASP A 1 84 ? 5.629 -17.812 -25.094 1 46.19 84 ASP A O 1
ATOM 704 N N . LYS A 1 85 ? 5.531 -18.297 -27.391 1 48.06 85 LYS A N 1
ATOM 705 C CA . LYS A 1 85 ? 4.617 -17.172 -27.562 1 48.06 85 LYS A CA 1
ATOM 706 C C . LYS A 1 85 ? 3.309 -17.406 -26.812 1 48.06 85 LYS A C 1
ATOM 708 O O . LYS A 1 85 ? 2.707 -16.453 -26.297 1 48.06 85 LYS A O 1
ATOM 713 N N . TYR A 1 86 ? 2.83 -18.672 -27 1 45.38 86 TYR A N 1
ATOM 714 C CA . TYR A 1 86 ? 1.619 -19.062 -26.281 1 45.38 86 TYR A CA 1
ATOM 715 C C . TYR A 1 86 ? 1.822 -18.984 -24.781 1 45.38 86 TYR A C 1
ATOM 717 O O . TYR A 1 86 ? 0.925 -18.547 -24.047 1 45.38 86 TYR A O 1
ATOM 725 N N . VAL A 1 87 ? 3.146 -19.344 -24.516 1 51.81 87 VAL A N 1
ATOM 726 C CA . VAL A 1 87 ? 3.43 -19.312 -23.078 1 51.81 87 VAL A CA 1
ATOM 727 C C . VAL A 1 87 ? 3.455 -17.859 -22.594 1 51.81 87 VAL A C 1
ATOM 729 O O . VAL A 1 87 ? 2.881 -17.547 -21.547 1 51.81 87 VAL A O 1
ATOM 732 N N . LEU A 1 88 ? 4.125 -17.078 -23.547 1 52.75 88 LEU A N 1
ATOM 733 C CA . LEU A 1 88 ? 4.16 -15.68 -23.141 1 52.75 88 LEU A CA 1
ATOM 734 C C . LEU A 1 88 ? 2.773 -15.055 -23.234 1 52.75 88 LEU A C 1
ATOM 736 O O . LEU A 1 88 ? 2.363 -14.32 -22.328 1 52.75 88 LEU A O 1
ATOM 740 N N . GLN A 1 89 ? 2.279 -15.156 -24.625 1 52.53 89 GLN A N 1
ATOM 741 C CA . GLN A 1 89 ? 0.93 -14.625 -24.797 1 52.53 89 GLN A CA 1
ATOM 742 C C . GLN A 1 89 ? -0.003 -15.164 -23.703 1 52.53 89 GLN A C 1
ATOM 744 O O . GLN A 1 89 ? -0.825 -14.422 -23.156 1 52.53 89 GLN A O 1
ATOM 749 N N . ASP A 1 90 ? 0.337 -16.422 -23.438 1 59.22 90 ASP A N 1
ATOM 750 C CA . ASP A 1 90 ? -0.46 -17.078 -22.406 1 59.22 90 ASP A CA 1
ATOM 751 C C . ASP A 1 90 ? -0.215 -16.438 -21.047 1 59.22 90 ASP A C 1
ATOM 753 O O . ASP A 1 90 ? -1.156 -16.234 -20.281 1 59.22 90 ASP A O 1
ATOM 757 N N . LYS A 1 91 ? 0.998 -15.805 -21.172 1 74.75 91 LYS A N 1
ATOM 758 C CA . LYS A 1 91 ? 1.312 -15.219 -19.859 1 74.75 91 LYS A CA 1
ATOM 759 C C . LYS A 1 91 ? 0.667 -13.844 -19.703 1 74.75 91 LYS A C 1
ATOM 761 O O . LYS A 1 91 ? 0.192 -13.5 -18.625 1 74.75 91 LYS A O 1
ATOM 766 N N . TYR A 1 92 ? 0.516 -13.227 -20.891 1 80.81 92 TYR A N 1
ATOM 767 C CA . TYR A 1 92 ? -0.119 -11.914 -20.828 1 80.81 92 TYR A CA 1
ATOM 768 C C . TYR A 1 92 ? -1.605 -12.039 -20.516 1 80.81 92 TYR A C 1
ATOM 770 O O . TYR A 1 92 ? -2.137 -11.297 -19.688 1 80.81 92 TYR A O 1
ATOM 778 N N . GLU A 1 93 ? -2.189 -12.93 -21.203 1 87.31 93 GLU A N 1
ATOM 779 C CA . GLU A 1 93 ? -3.621 -13.133 -20.984 1 87.31 93 GLU A CA 1
ATOM 780 C C . GLU A 1 93 ? -3.91 -13.578 -19.562 1 87.31 93 GLU A C 1
ATOM 782 O O . GLU A 1 93 ? -4.875 -13.125 -18.938 1 87.31 93 GLU A O 1
ATOM 787 N N . ILE A 1 94 ? -3.086 -14.422 -19.094 1 91.19 94 ILE A N 1
ATOM 788 C CA . ILE A 1 94 ? -3.295 -14.945 -17.75 1 91.19 94 ILE A CA 1
ATOM 789 C C . ILE A 1 94 ? -3.078 -13.836 -16.734 1 91.19 94 ILE A C 1
ATOM 791 O O . ILE A 1 94 ? -3.818 -13.742 -15.75 1 91.19 94 ILE A O 1
ATOM 795 N N . ARG A 1 95 ? -2.125 -13.047 -16.969 1 92.25 95 ARG A N 1
ATOM 796 C CA . ARG A 1 95 ? -1.854 -11.93 -16.062 1 92.25 95 ARG A CA 1
ATOM 797 C C . ARG A 1 95 ? -3.008 -10.938 -16.062 1 92.25 95 ARG A C 1
ATOM 799 O O . ARG A 1 95 ? -3.383 -10.414 -15.008 1 92.25 95 ARG A O 1
ATOM 806 N N . ASN A 1 96 ? -3.539 -10.727 -17.188 1 93.62 96 ASN A N 1
ATOM 807 C CA . ASN A 1 96 ? -4.703 -9.844 -17.281 1 93.62 96 ASN A CA 1
ATOM 808 C C . ASN A 1 96 ? -5.883 -10.398 -16.484 1 93.62 96 ASN A C 1
ATOM 810 O O . ASN A 1 96 ? -6.609 -9.641 -15.844 1 93.62 96 ASN A O 1
ATOM 814 N N . GLU A 1 97 ? -6.012 -11.641 -16.594 1 94.5 97 GLU A N 1
ATOM 815 C CA . GLU A 1 97 ? -7.078 -12.273 -15.828 1 94.5 97 GLU A CA 1
ATOM 816 C C . GLU A 1 97 ? -6.836 -12.117 -14.328 1 94.5 97 GLU A C 1
ATOM 818 O O . GLU A 1 97 ? -7.773 -11.883 -13.562 1 94.5 97 GLU A O 1
ATOM 823 N N . TRP A 1 98 ? -5.605 -12.297 -13.93 1 95.56 98 TRP A N 1
ATOM 824 C CA . TRP A 1 98 ? -5.25 -12.125 -12.523 1 95.56 98 TRP A CA 1
ATOM 825 C C . TRP A 1 98 ? -5.566 -10.711 -12.047 1 95.56 98 TRP A C 1
ATOM 827 O O . TRP A 1 98 ? -6.113 -10.516 -10.961 1 95.56 98 TRP A O 1
ATOM 837 N N . GLN A 1 99 ? -5.262 -9.719 -12.859 1 96.81 99 GLN A N 1
ATOM 838 C CA . GLN A 1 99 ? -5.527 -8.32 -12.539 1 96.81 99 GLN A CA 1
ATOM 839 C C . GLN A 1 99 ? -7.027 -8.062 -12.398 1 96.81 99 GLN A C 1
ATOM 841 O O . GLN A 1 99 ? -7.469 -7.469 -11.414 1 96.81 99 GLN A O 1
ATOM 846 N N . GLN A 1 100 ? -7.738 -8.562 -13.359 1 96.81 100 GLN A N 1
ATOM 847 C CA . GLN A 1 100 ? -9.172 -8.32 -13.375 1 96.81 100 GLN A CA 1
ATOM 848 C C . GLN A 1 100 ? -9.859 -8.977 -12.172 1 96.81 100 GLN A C 1
ATOM 850 O O . GLN A 1 100 ? -10.75 -8.383 -11.57 1 96.81 100 GLN A O 1
ATOM 855 N N . GLU A 1 101 ? -9.438 -10.148 -11.922 1 96.75 101 GLU A N 1
ATOM 856 C CA . GLU A 1 101 ? -9.992 -10.828 -10.758 1 96.75 101 GLU A CA 1
ATOM 857 C C . GLU A 1 101 ? -9.688 -10.062 -9.469 1 96.75 101 GLU A C 1
ATOM 859 O O . GLU A 1 101 ? -10.547 -9.938 -8.602 1 96.75 101 GLU A O 1
ATOM 864 N N . PHE A 1 102 ? -8.523 -9.594 -9.312 1 97.88 102 PHE A N 1
ATOM 865 C CA . PHE A 1 102 ? -8.141 -8.82 -8.133 1 97.88 102 PHE A CA 1
ATOM 866 C C . PHE A 1 102 ? -9.008 -7.574 -8 1 97.88 102 PHE A C 1
ATOM 868 O O . PHE A 1 102 ? -9.57 -7.316 -6.934 1 97.88 102 PHE A O 1
ATOM 875 N N . VAL A 1 103 ? -9.148 -6.852 -9.086 1 97.94 103 VAL A N 1
ATOM 876 C CA . VAL A 1 103 ? -9.875 -5.59 -9.094 1 97.94 103 VAL A CA 1
ATOM 877 C C . VAL A 1 103 ? -11.352 -5.848 -8.781 1 97.94 103 VAL A C 1
ATOM 879 O O . VAL A 1 103 ? -11.961 -5.105 -8.008 1 97.94 103 VAL A O 1
ATOM 882 N N . ARG A 1 104 ? -11.859 -6.875 -9.297 1 96.5 104 ARG A N 1
ATOM 883 C CA . ARG A 1 104 ? -13.273 -7.191 -9.109 1 96.5 104 ARG A CA 1
ATOM 884 C C . ARG A 1 104 ? -13.594 -7.453 -7.641 1 96.5 104 ARG A C 1
ATOM 886 O O . ARG A 1 104 ? -14.711 -7.199 -7.188 1 96.5 104 ARG A O 1
ATOM 893 N N . ASN A 1 105 ? -12.641 -7.855 -6.871 1 95.19 105 ASN A N 1
ATOM 894 C CA . ASN A 1 105 ? -12.859 -8.25 -5.484 1 95.19 105 ASN A CA 1
ATOM 895 C C . ASN A 1 105 ? -12.656 -7.082 -4.527 1 95.19 105 ASN A C 1
ATOM 897 O O . ASN A 1 105 ? -12.898 -7.203 -3.326 1 95.19 105 ASN A O 1
ATOM 901 N N . LEU A 1 106 ? -12.273 -5.926 -4.973 1 96.38 106 LEU A N 1
ATOM 902 C CA . LEU A 1 106 ? -12.07 -4.758 -4.125 1 96.38 106 LEU A CA 1
ATOM 903 C C . LEU A 1 106 ? -13.406 -4.176 -3.674 1 96.38 106 LEU A C 1
ATOM 905 O O . LEU A 1 106 ? -14.422 -4.324 -4.363 1 96.38 106 LEU A O 1
ATOM 909 N N . PRO A 1 107 ? -13.414 -3.562 -2.58 1 91.94 107 PRO A N 1
ATOM 910 C CA . PRO A 1 107 ? -14.68 -3.256 -1.909 1 91.94 107 PRO A CA 1
ATOM 911 C C . PRO A 1 107 ? -15.414 -2.074 -2.541 1 91.94 107 PRO A C 1
ATOM 913 O O . PRO A 1 107 ? -16.625 -1.939 -2.383 1 91.94 107 PRO A O 1
ATOM 916 N N . ASN A 1 108 ? -14.711 -1.097 -3.162 1 92.25 108 ASN A N 1
ATOM 917 C CA . ASN A 1 108 ? -15.414 0.059 -3.711 1 92.25 108 ASN A CA 1
ATOM 918 C C . ASN A 1 108 ? -14.789 0.519 -5.027 1 92.25 108 ASN A C 1
ATOM 920 O O . ASN A 1 108 ? -13.688 0.1 -5.375 1 92.25 108 ASN A O 1
ATOM 924 N N . GLU A 1 109 ? -15.539 1.407 -5.688 1 95.19 109 GLU A N 1
ATOM 925 C CA . GLU A 1 109 ? -15.188 1.807 -7.047 1 95.19 109 GLU A CA 1
ATOM 926 C C . GLU A 1 109 ? -13.898 2.621 -7.066 1 95.19 109 GLU A C 1
ATOM 928 O O . GLU A 1 109 ? -13.117 2.527 -8.016 1 95.19 109 GLU A O 1
ATOM 933 N N . VAL A 1 110 ? -13.648 3.393 -6.09 1 95.06 110 VAL A N 1
ATOM 934 C CA . VAL A 1 110 ? -12.453 4.234 -6.051 1 95.06 110 VAL A CA 1
ATOM 935 C C . VAL A 1 110 ? -11.203 3.355 -5.988 1 95.06 110 VAL A C 1
ATOM 937 O O . VAL A 1 110 ? -10.258 3.553 -6.758 1 95.06 110 VAL A O 1
ATOM 940 N N . MET A 1 111 ? -11.234 2.371 -5.113 1 96.19 111 MET A N 1
ATOM 941 C CA . MET A 1 111 ? -10.109 1.449 -5.012 1 96.19 111 MET A CA 1
ATOM 942 C C . MET A 1 111 ? -9.922 0.674 -6.309 1 96.19 111 MET A C 1
ATOM 944 O O . MET A 1 111 ? -8.789 0.478 -6.762 1 96.19 111 MET A O 1
ATOM 948 N N . LYS A 1 112 ? -11.023 0.262 -6.891 1 97.38 112 LYS A N 1
ATOM 949 C CA . LYS A 1 112 ? -10.953 -0.458 -8.156 1 97.38 112 LYS A CA 1
ATOM 950 C C . LYS A 1 112 ? -10.25 0.375 -9.227 1 97.38 112 LYS A C 1
ATOM 952 O O . LYS A 1 112 ? -9.359 -0.118 -9.922 1 97.38 112 LYS A O 1
ATOM 957 N N . ASN A 1 113 ? -10.625 1.604 -9.297 1 97.5 113 ASN A N 1
ATOM 958 C CA . ASN A 1 113 ? -10.047 2.486 -10.305 1 97.5 113 ASN A CA 1
ATOM 959 C C . ASN A 1 113 ? -8.57 2.76 -10.039 1 97.5 113 ASN A C 1
ATOM 961 O O . ASN A 1 113 ? -7.758 2.758 -10.961 1 97.5 113 ASN A O 1
ATOM 965 N N . CYS A 1 114 ? -8.25 2.98 -8.828 1 96.94 114 CYS A N 1
ATOM 966 C CA . CYS A 1 114 ? -6.867 3.252 -8.461 1 96.94 114 CYS A CA 1
ATOM 967 C C . CYS A 1 114 ? -5.98 2.043 -8.742 1 96.94 114 CYS A C 1
ATOM 969 O O . CYS A 1 114 ? -4.902 2.18 -9.32 1 96.94 114 CYS A O 1
ATOM 971 N N . ILE A 1 115 ? -6.461 0.852 -8.375 1 97.31 115 ILE A N 1
ATOM 972 C CA . ILE A 1 115 ? -5.672 -0.363 -8.547 1 97.31 115 ILE A CA 1
ATOM 973 C C . ILE A 1 115 ? -5.555 -0.69 -10.031 1 97.31 115 ILE A C 1
ATOM 975 O O . ILE A 1 115 ? -4.5 -1.134 -10.5 1 97.31 115 ILE A O 1
ATOM 979 N N . GLN A 1 116 ? -6.605 -0.483 -10.773 1 97.19 116 GLN A N 1
ATOM 980 C CA . GLN A 1 116 ? -6.52 -0.664 -12.219 1 97.19 116 GLN A CA 1
ATOM 981 C C . GLN A 1 116 ? -5.441 0.234 -12.82 1 97.19 116 GLN A C 1
ATOM 983 O O . GLN A 1 116 ? -4.691 -0.193 -13.695 1 97.19 116 GLN A O 1
ATOM 988 N N . GLU A 1 117 ? -5.355 1.438 -12.375 1 96.56 117 GLU A N 1
ATOM 989 C CA . GLU A 1 117 ? -4.332 2.365 -12.844 1 96.56 117 GLU A CA 1
ATOM 990 C C . GLU A 1 117 ? -2.934 1.87 -12.492 1 96.56 117 GLU A C 1
ATOM 992 O O . GLU A 1 117 ? -1.983 2.092 -13.25 1 96.56 117 GLU A O 1
ATOM 997 N N . ILE A 1 118 ? -2.809 1.262 -11.406 1 96.38 118 ILE A N 1
ATOM 998 C CA . ILE A 1 118 ? -1.52 0.7 -11.016 1 96.38 118 ILE A CA 1
ATOM 999 C C . ILE A 1 118 ? -1.105 -0.383 -12.008 1 96.38 118 ILE A C 1
ATOM 1001 O O . ILE A 1 118 ? 0.044 -0.42 -12.453 1 96.38 118 ILE A O 1
ATOM 1005 N N . PHE A 1 119 ? -2.07 -1.229 -12.305 1 95.62 119 PHE A N 1
ATOM 1006 C CA . PHE A 1 119 ? -1.77 -2.297 -13.25 1 95.62 119 PHE A CA 1
ATOM 1007 C C . PHE A 1 119 ? -1.42 -1.724 -14.625 1 95.62 119 PHE A C 1
ATOM 1009 O O . PHE A 1 119 ? -0.611 -2.299 -15.352 1 95.62 119 PHE A O 1
ATOM 1016 N N . ASP A 1 120 ? -1.909 -0.568 -14.898 1 92.88 120 ASP A N 1
ATOM 1017 C CA . ASP A 1 120 ? -1.691 0.056 -16.203 1 92.88 120 ASP A CA 1
ATOM 1018 C C . ASP A 1 120 ? -0.34 0.767 -16.25 1 92.88 120 ASP A C 1
ATOM 1020 O O . ASP A 1 120 ? 0.146 1.113 -17.328 1 92.88 120 ASP A O 1
ATOM 1024 N N . LEU A 1 121 ? 0.252 0.972 -15.078 1 86.88 121 LEU A N 1
ATOM 1025 C CA . LEU A 1 121 ? 1.56 1.618 -15.047 1 86.88 121 LEU A CA 1
ATOM 1026 C C . LEU A 1 121 ? 2.607 0.756 -15.742 1 86.88 121 LEU A C 1
ATOM 1028 O O . LEU A 1 121 ? 3.621 1.27 -16.219 1 86.88 121 LEU A O 1
ATOM 1032 N N . TYR A 1 122 ? 2.361 -0.608 -15.828 1 69.69 122 TYR A N 1
ATOM 1033 C CA . TYR A 1 122 ? 3.326 -1.565 -16.359 1 69.69 122 TYR A CA 1
ATOM 1034 C C . TYR A 1 122 ? 2.928 -2.033 -17.75 1 69.69 122 TYR A C 1
ATOM 1036 O O . TYR A 1 122 ? 3.66 -2.789 -18.391 1 69.69 122 TYR A O 1
ATOM 1044 N N . ALA A 1 123 ? 1.771 -1.571 -18.141 1 61.5 123 ALA A N 1
ATOM 1045 C CA . ALA A 1 123 ? 1.329 -1.994 -19.469 1 61.5 123 ALA A CA 1
ATOM 1046 C C . ALA A 1 123 ? 1.993 -1.16 -20.562 1 61.5 123 ALA A C 1
ATOM 1048 O O . ALA A 1 123 ? 2.354 -0.002 -20.328 1 61.5 123 ALA A O 1
ATOM 1049 N N . MET B 1 1 ? 16.875 4.656 -12.539 1 58.56 1 MET B N 1
ATOM 1050 C CA . MET B 1 1 ? 16.734 4.93 -11.117 1 58.56 1 MET B CA 1
ATOM 1051 C C . MET B 1 1 ? 15.625 5.949 -10.867 1 58.56 1 MET B C 1
ATOM 1053 O O . MET B 1 1 ? 14.703 5.695 -10.086 1 58.56 1 MET B O 1
ATOM 1057 N N . GLU B 1 2 ? 15.641 7.078 -11.633 1 67.06 2 GLU B N 1
ATOM 1058 C CA . GLU B 1 2 ? 14.633 8.117 -11.477 1 67.06 2 GLU B CA 1
ATOM 1059 C C . GLU B 1 2 ? 13.258 7.621 -11.914 1 67.06 2 GLU B C 1
ATOM 1061 O O . GLU B 1 2 ? 12.258 7.863 -11.234 1 67.06 2 GLU B O 1
ATOM 1066 N N . LYS B 1 3 ? 13.273 6.77 -12.93 1 73.12 3 LYS B N 1
ATOM 1067 C CA . LYS B 1 3 ? 12 6.266 -13.445 1 73.12 3 LYS B CA 1
ATOM 1068 C C . LYS B 1 3 ? 11.375 5.273 -12.469 1 73.12 3 LYS B C 1
ATOM 1070 O O . LYS B 1 3 ? 10.148 5.262 -12.289 1 73.12 3 LYS B O 1
ATOM 1075 N N . ASP B 1 4 ? 12.195 4.555 -11.898 1 83 4 ASP B N 1
ATOM 1076 C CA . ASP B 1 4 ? 11.719 3.57 -10.938 1 83 4 ASP B CA 1
ATOM 1077 C C . ASP B 1 4 ? 11.133 4.25 -9.703 1 83 4 ASP B C 1
ATOM 1079 O O . ASP B 1 4 ? 10.102 3.814 -9.172 1 83 4 ASP B O 1
ATOM 1083 N N . MET B 1 5 ? 11.766 5.363 -9.352 1 86.69 5 MET B N 1
ATOM 1084 C CA . MET B 1 5 ? 11.289 6.109 -8.188 1 86.69 5 MET B CA 1
ATOM 1085 C C . MET B 1 5 ? 9.945 6.77 -8.477 1 86.69 5 MET B C 1
ATOM 1087 O O . MET B 1 5 ? 9.07 6.805 -7.613 1 86.69 5 MET B O 1
ATOM 1091 N N . GLU B 1 6 ? 9.82 7.281 -9.703 1 90.5 6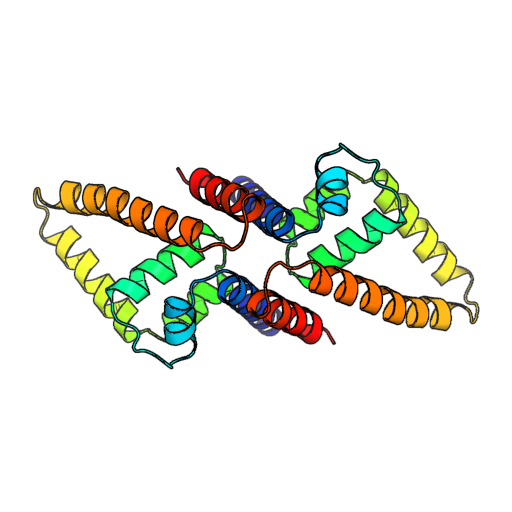 GLU B N 1
ATOM 1092 C CA . GLU B 1 6 ? 8.562 7.918 -10.102 1 90.5 6 GLU B CA 1
ATOM 1093 C C . GLU B 1 6 ? 7.422 6.906 -10.156 1 90.5 6 GLU B C 1
ATOM 1095 O O . GLU B 1 6 ? 6.305 7.207 -9.734 1 90.5 6 GLU B O 1
ATOM 1100 N N . LYS B 1 7 ? 7.754 5.793 -10.625 1 93.19 7 LYS B N 1
ATOM 1101 C CA . LYS B 1 7 ? 6.754 4.73 -10.68 1 93.19 7 LYS B CA 1
ATOM 1102 C C . LYS B 1 7 ? 6.324 4.301 -9.281 1 93.19 7 LYS B C 1
ATOM 1104 O O . LYS B 1 7 ? 5.133 4.133 -9.016 1 93.19 7 LYS B O 1
ATOM 1109 N N . CYS B 1 8 ? 7.301 4.145 -8.477 1 94.38 8 CYS B N 1
ATOM 1110 C CA . CYS B 1 8 ? 7.02 3.773 -7.094 1 94.38 8 CYS B CA 1
ATOM 1111 C C . CYS B 1 8 ? 6.152 4.824 -6.414 1 94.38 8 CYS B C 1
ATOM 1113 O O . CYS B 1 8 ? 5.199 4.488 -5.707 1 94.38 8 CYS B O 1
ATOM 1115 N N . ALA B 1 9 ? 6.504 6.062 -6.68 1 96.31 9 ALA B N 1
ATOM 1116 C CA . ALA B 1 9 ? 5.727 7.152 -6.094 1 96.31 9 ALA B CA 1
ATOM 1117 C C . ALA B 1 9 ? 4.281 7.117 -6.582 1 96.31 9 ALA B C 1
ATOM 1119 O O . ALA B 1 9 ? 3.35 7.32 -5.801 1 96.31 9 ALA B O 1
ATOM 1120 N N . GLU B 1 10 ? 4.156 6.848 -7.82 1 96.75 10 GLU B N 1
ATOM 1121 C CA . GLU B 1 10 ? 2.812 6.824 -8.391 1 96.75 10 GLU B CA 1
ATOM 1122 C C . GLU B 1 10 ? 2.016 5.629 -7.867 1 96.75 10 GLU B C 1
ATOM 1124 O O . GLU B 1 10 ? 0.815 5.746 -7.609 1 96.75 10 GLU B O 1
ATOM 1129 N N . GLN B 1 11 ? 2.607 4.488 -7.715 1 96.69 11 GLN B N 1
ATOM 1130 C CA . GLN B 1 11 ? 1.95 3.334 -7.109 1 96.69 11 GLN B CA 1
ATOM 1131 C C . GLN B 1 11 ? 1.466 3.654 -5.699 1 96.69 11 GLN B C 1
ATOM 1133 O O . GLN B 1 11 ? 0.323 3.354 -5.344 1 96.69 11 GLN B O 1
ATOM 1138 N N . GLN B 1 12 ? 2.332 4.293 -4.977 1 97.69 12 GLN B N 1
ATOM 1139 C CA . GLN B 1 12 ? 2.01 4.656 -3.602 1 97.69 12 GLN B CA 1
ATOM 1140 C C . GLN B 1 12 ? 0.884 5.684 -3.555 1 97.69 12 GLN B C 1
ATOM 1142 O O . GLN B 1 12 ? -0.004 5.602 -2.703 1 97.69 12 GLN B O 1
ATOM 1147 N N . ARG B 1 13 ? 0.963 6.637 -4.484 1 98.19 13 ARG B N 1
ATOM 1148 C CA . ARG B 1 13 ? -0.095 7.641 -4.562 1 98.19 13 ARG B CA 1
ATOM 1149 C C . ARG B 1 13 ? -1.447 6.992 -4.828 1 98.19 13 ARG B C 1
ATOM 1151 O O . ARG B 1 13 ? -2.432 7.285 -4.148 1 98.19 13 ARG B O 1
ATOM 1158 N N . LEU B 1 14 ? -1.476 6.109 -5.742 1 97.62 14 LEU B N 1
ATOM 1159 C CA . LEU B 1 14 ? -2.719 5.453 -6.137 1 97.62 14 LEU B CA 1
ATOM 1160 C C . LEU B 1 14 ? -3.242 4.562 -5.016 1 97.62 14 LEU B C 1
ATOM 1162 O O . LEU B 1 14 ? -4.449 4.523 -4.762 1 97.62 14 LEU B O 1
ATOM 1166 N N . LEU B 1 15 ? -2.334 3.854 -4.336 1 97.94 15 LEU B N 1
ATOM 1167 C CA . LEU B 1 15 ? -2.748 3.053 -3.188 1 97.94 15 LEU B CA 1
ATOM 1168 C C . LEU B 1 15 ? -3.379 3.93 -2.111 1 97.94 15 LEU B C 1
ATOM 1170 O O . LEU B 1 15 ? -4.438 3.596 -1.572 1 97.94 15 LEU B O 1
ATOM 1174 N N . PHE B 1 16 ? -2.779 5.074 -1.822 1 98.5 16 PHE B N 1
ATOM 1175 C CA . PHE B 1 16 ? -3.291 5.98 -0.804 1 98.5 16 PHE B CA 1
ATOM 1176 C C . PHE B 1 16 ? -4.645 6.551 -1.216 1 98.5 16 PHE B C 1
ATOM 1178 O O . PHE B 1 16 ? -5.57 6.609 -0.405 1 98.5 16 PHE B O 1
ATOM 1185 N N . LEU B 1 17 ? -4.746 6.938 -2.492 1 98.06 17 LEU B N 1
ATOM 1186 C CA . LEU B 1 17 ? -5.996 7.488 -3.004 1 98.06 17 LEU B CA 1
ATOM 1187 C C . LEU B 1 17 ? -7.121 6.465 -2.9 1 98.06 17 LEU B C 1
ATOM 1189 O O . LEU B 1 17 ? -8.273 6.828 -2.66 1 98.06 17 LEU B O 1
ATOM 1193 N N . GLY B 1 18 ? -6.773 5.242 -3.055 1 96.69 18 GLY B N 1
ATOM 1194 C CA . GLY B 1 18 ? -7.773 4.188 -2.971 1 96.69 18 GLY B CA 1
ATOM 1195 C C . GLY B 1 18 ? -8.273 3.951 -1.559 1 96.69 18 GLY B C 1
ATOM 1196 O O . GLY B 1 18 ? -9.375 3.428 -1.363 1 96.69 18 GLY B O 1
ATOM 1197 N N . MET B 1 19 ? -7.512 4.379 -0.61 1 96.94 19 MET B N 1
ATOM 1198 C CA . MET B 1 19 ? -7.836 4.035 0.773 1 96.94 19 MET B CA 1
ATOM 1199 C C . MET B 1 19 ? -8.297 5.27 1.543 1 96.94 19 MET B C 1
ATOM 1201 O O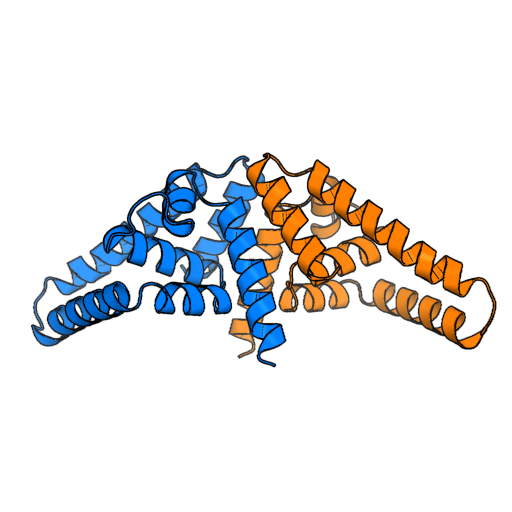 . MET B 1 19 ? -9.031 5.152 2.529 1 96.94 19 MET B O 1
ATOM 1205 N N . CYS B 1 20 ? -7.906 6.43 1.097 1 97.38 20 CYS B N 1
ATOM 1206 C CA . CYS B 1 20 ? -8.156 7.625 1.896 1 97.38 20 CYS B CA 1
ATOM 1207 C C . CYS B 1 20 ? -9.602 8.078 1.764 1 97.38 20 CYS B C 1
ATOM 1209 O O . CYS B 1 20 ? -10.352 7.559 0.935 1 97.38 20 CYS B O 1
ATOM 1211 N N . SER B 1 21 ? -9.984 9.023 2.607 1 96.69 21 SER B N 1
ATOM 1212 C CA . SER B 1 21 ? -11.344 9.555 2.607 1 96.69 21 SER B CA 1
ATOM 1213 C C . SER B 1 21 ? -11.602 10.398 1.365 1 96.69 21 SER B C 1
ATOM 1215 O O . SER B 1 21 ? -10.664 10.852 0.708 1 96.69 21 SER B O 1
ATOM 1217 N N . LEU B 1 22 ? -12.852 10.602 1.136 1 96.19 22 LEU B N 1
ATOM 1218 C CA . LEU B 1 22 ? -13.242 11.469 0.033 1 96.19 22 LEU B CA 1
ATOM 1219 C C . LEU B 1 22 ? -12.664 12.867 0.217 1 96.19 22 LEU B C 1
ATOM 1221 O O . LEU B 1 22 ? -12.195 13.484 -0.746 1 96.19 22 LEU B O 1
ATOM 1225 N N . GLU B 1 23 ? -12.625 13.398 1.428 1 97 23 GLU B N 1
ATOM 1226 C CA . GLU B 1 23 ? -12.117 14.734 1.709 1 97 23 GLU B CA 1
ATOM 1227 C C . GLU B 1 23 ? -10.625 14.836 1.414 1 97 23 GLU B C 1
ATOM 1229 O O . GLU B 1 23 ? -10.164 15.812 0.814 1 97 23 GLU B O 1
ATOM 1234 N N . ASP B 1 24 ? -9.914 13.836 1.807 1 97.75 24 ASP B N 1
ATOM 1235 C CA . ASP B 1 24 ? -8.484 13.82 1.535 1 97.75 24 ASP B CA 1
ATOM 1236 C C . ASP B 1 24 ? -8.211 13.703 0.037 1 97.75 24 ASP B C 1
ATOM 1238 O O . ASP B 1 24 ? -7.309 14.359 -0.488 1 97.75 24 ASP B O 1
ATOM 1242 N N . ARG B 1 25 ? -9 12.859 -0.615 1 97.81 25 ARG B N 1
ATOM 1243 C CA . ARG B 1 25 ? -8.836 12.68 -2.055 1 97.81 25 ARG B CA 1
ATOM 1244 C C . ARG B 1 25 ? -9.055 13.992 -2.799 1 97.81 25 ARG B C 1
ATOM 1246 O O . ARG B 1 25 ? -8.305 14.32 -3.725 1 97.81 25 ARG B O 1
ATOM 1253 N N . LYS B 1 26 ? -10.016 14.719 -2.404 1 98.19 26 LYS B N 1
ATOM 1254 C CA . LYS B 1 26 ? -10.297 16.016 -3.014 1 98.19 26 LYS B CA 1
ATOM 1255 C C . LYS B 1 26 ? -9.133 16.984 -2.803 1 98.19 26 LYS B C 1
ATOM 1257 O O . LYS B 1 26 ? -8.797 17.766 -3.695 1 98.19 26 LYS B O 1
ATOM 1262 N N . ARG B 1 27 ? -8.516 16.984 -1.677 1 98.12 27 ARG B N 1
ATOM 1263 C CA . ARG B 1 27 ? -7.383 17.859 -1.394 1 98.12 27 ARG B CA 1
ATOM 1264 C C . ARG B 1 27 ? -6.172 17.469 -2.238 1 98.12 27 ARG B C 1
ATOM 1266 O O . ARG B 1 27 ? -5.543 18.328 -2.854 1 98.12 27 ARG B O 1
ATOM 1273 N N . ILE B 1 28 ? -5.977 16.188 -2.311 1 98.06 28 ILE B N 1
ATOM 1274 C CA . ILE B 1 28 ? -4.812 15.688 -3.035 1 98.06 28 ILE B CA 1
ATOM 1275 C C . ILE B 1 28 ? -4.98 15.953 -4.527 1 98.06 28 ILE B C 1
ATOM 1277 O O . ILE B 1 28 ? -4.012 16.266 -5.227 1 98.06 28 ILE B O 1
ATOM 1281 N N . CYS B 1 29 ? -6.18 15.891 -4.973 1 97 29 CYS B N 1
ATOM 1282 C CA . CYS B 1 29 ? -6.477 16.109 -6.383 1 97 29 CYS B CA 1
ATOM 1283 C C . CYS B 1 29 ? -6.762 17.578 -6.668 1 97 29 CYS B C 1
ATOM 1285 O O . CYS B 1 29 ? -7.258 17.922 -7.742 1 97 29 CYS B O 1
ATOM 1287 N N . ASP B 1 30 ? -6.641 18.469 -5.797 1 96.81 30 ASP B N 1
ATOM 1288 C CA . ASP B 1 30 ? -6.719 19.922 -5.926 1 96.81 30 ASP B CA 1
ATOM 1289 C C . ASP B 1 30 ? -8.156 20.375 -6.137 1 96.81 30 ASP B C 1
ATOM 1291 O O . ASP B 1 30 ? -8.406 21.359 -6.828 1 96.81 30 ASP B O 1
ATOM 1295 N N . GLU B 1 31 ? -9.062 19.625 -5.625 1 97.56 31 GLU B N 1
ATOM 1296 C CA . GLU B 1 31 ? -10.469 20.016 -5.66 1 97.56 31 GLU B CA 1
ATOM 1297 C C . GLU B 1 31 ? -10.859 20.781 -4.395 1 97.56 31 GLU B C 1
ATOM 1299 O O . GLU B 1 31 ? -11.906 21.422 -4.352 1 97.56 31 GLU B O 1
ATOM 1304 N N . LYS B 1 32 ? -10.07 20.641 -3.344 1 97.5 32 LYS B N 1
ATOM 1305 C CA . LYS B 1 32 ? -10.18 21.359 -2.076 1 97.5 32 LYS B CA 1
ATOM 1306 C C . LYS B 1 32 ? -8.812 21.891 -1.631 1 97.5 32 LYS B C 1
ATOM 1308 O O . LYS B 1 32 ? -7.785 21.266 -1.902 1 97.5 32 LYS B O 1
ATOM 1313 N N . ILE B 1 33 ? -8.797 22.875 -1.019 1 97.25 33 ILE B N 1
ATOM 1314 C CA . ILE B 1 33 ? -7.555 23.516 -0.597 1 97.25 33 ILE B CA 1
ATOM 1315 C C . ILE B 1 33 ? -6.84 22.641 0.426 1 97.25 33 ILE B C 1
ATOM 1317 O O . ILE B 1 33 ? -7.473 22.078 1.322 1 97.25 33 ILE B O 1
ATOM 1321 N N . MET B 1 34 ? -5.539 22.562 0.228 1 97.81 34 MET B N 1
ATOM 1322 C CA . MET B 1 34 ? -4.672 21.938 1.224 1 97.81 34 MET B CA 1
ATOM 1323 C C . MET B 1 34 ? -4.219 22.953 2.262 1 97.81 34 MET B C 1
ATOM 1325 O O . MET B 1 34 ? -3.529 23.922 1.929 1 97.81 34 MET B O 1
ATOM 1329 N N . ASP B 1 35 ? -4.645 22.766 3.488 1 96.75 35 ASP B N 1
ATOM 1330 C CA . ASP B 1 35 ? -4.176 23.672 4.535 1 96.75 35 ASP B CA 1
ATOM 1331 C C . ASP B 1 35 ? -3.08 23.016 5.375 1 96.75 35 ASP B C 1
ATOM 1333 O O . ASP B 1 35 ? -2.727 21.859 5.148 1 96.75 35 ASP B O 1
ATOM 1337 N N . LEU B 1 36 ? -2.543 23.656 6.336 1 95.62 36 LEU B N 1
ATOM 1338 C CA . LEU B 1 36 ? -1.394 23.188 7.109 1 95.62 36 LEU B CA 1
ATOM 1339 C C . LEU B 1 36 ? -1.744 21.953 7.922 1 95.62 36 LEU B C 1
ATOM 1341 O O . LEU B 1 36 ? -0.952 21.016 7.996 1 95.62 36 LEU B O 1
ATOM 1345 N N . TYR B 1 37 ? -2.9 21.984 8.508 1 94.25 37 TYR B N 1
ATOM 1346 C CA . TYR B 1 37 ? -3.34 20.875 9.336 1 94.25 37 TYR B CA 1
ATOM 1347 C C . TYR B 1 37 ? -3.426 19.594 8.516 1 94.25 37 TYR B C 1
ATOM 1349 O O . TYR B 1 37 ? -2.895 18.547 8.914 1 94.25 37 TYR B O 1
ATOM 1357 N N . ASN B 1 38 ? -4.07 19.672 7.367 1 96.5 38 ASN B N 1
ATOM 1358 C CA . ASN B 1 38 ? -4.258 18.484 6.531 1 96.5 38 ASN B CA 1
ATOM 1359 C C . ASN B 1 38 ? -2.951 18.062 5.863 1 96.5 38 ASN B C 1
ATOM 1361 O O . ASN B 1 38 ? -2.719 16.875 5.648 1 96.5 38 ASN B O 1
ATOM 1365 N N . PHE B 1 39 ? -2.131 19.047 5.609 1 97.62 39 PHE B N 1
ATOM 1366 C CA . PHE B 1 39 ? -0.811 18.719 5.082 1 97.62 39 PHE B CA 1
ATOM 1367 C C . PHE B 1 39 ? -0.014 17.891 6.086 1 97.62 39 PHE B C 1
ATOM 1369 O O . PHE B 1 39 ? 0.554 16.859 5.73 1 97.62 39 PHE B O 1
ATOM 1376 N N . GLU B 1 40 ? 0.009 18.328 7.328 1 95.19 40 GLU B N 1
ATOM 1377 C CA . GLU B 1 40 ? 0.724 17.609 8.375 1 95.19 40 GLU B CA 1
ATOM 1378 C C . GLU B 1 40 ? 0.13 16.219 8.594 1 95.19 40 GLU B C 1
ATOM 1380 O O . GLU B 1 40 ? 0.864 15.234 8.703 1 95.19 40 GLU B O 1
ATOM 1385 N N . ARG B 1 41 ? -1.158 16.156 8.633 1 96.44 41 ARG B N 1
ATOM 1386 C CA . ARG B 1 41 ? -1.867 14.898 8.883 1 96.44 41 ARG B CA 1
ATOM 1387 C C . ARG B 1 41 ? -1.589 13.883 7.777 1 96.44 41 ARG B C 1
ATOM 1389 O O . ARG B 1 41 ? -1.234 12.734 8.055 1 96.44 41 ARG B O 1
ATOM 1396 N N . ILE B 1 42 ? -1.684 14.328 6.492 1 97.88 42 ILE B N 1
ATOM 1397 C CA . ILE B 1 42 ? -1.494 13.43 5.359 1 97.88 42 ILE B CA 1
ATOM 1398 C C . ILE B 1 42 ? -0.028 13.008 5.273 1 97.88 42 ILE B C 1
ATOM 1400 O O . ILE B 1 42 ? 0.277 11.852 4.984 1 97.88 42 ILE B O 1
ATOM 1404 N N . THR B 1 43 ? 0.909 13.922 5.57 1 97.31 43 THR B N 1
ATOM 1405 C CA . THR B 1 43 ? 2.328 13.586 5.594 1 97.31 43 THR B CA 1
ATOM 1406 C C . THR B 1 43 ? 2.611 12.508 6.629 1 97.31 43 THR B C 1
ATOM 1408 O O . THR B 1 43 ? 3.354 11.562 6.363 1 97.31 43 THR B O 1
ATOM 1411 N N . TYR B 1 44 ? 1.999 12.656 7.793 1 95.38 44 TYR B N 1
ATOM 1412 C CA . TYR B 1 44 ? 2.141 11.664 8.852 1 95.38 44 TYR B CA 1
ATOM 1413 C C . TYR B 1 44 ? 1.629 10.305 8.398 1 95.38 44 TYR B C 1
ATOM 1415 O O . TYR B 1 44 ? 2.279 9.281 8.625 1 95.38 44 TYR B O 1
ATOM 1423 N N . LEU B 1 45 ? 0.433 10.281 7.781 1 97.38 45 LEU B N 1
ATOM 1424 C CA . LEU B 1 45 ? -0.167 9.023 7.336 1 97.38 45 LEU B CA 1
ATOM 1425 C C . LEU B 1 45 ? 0.709 8.352 6.285 1 97.38 45 LEU B C 1
ATOM 1427 O O . LEU B 1 45 ? 0.912 7.133 6.332 1 97.38 45 LEU B O 1
ATOM 1431 N N . LEU B 1 46 ? 1.234 9.141 5.336 1 97.94 46 LEU B N 1
ATOM 1432 C CA . LEU B 1 46 ? 2.111 8.594 4.305 1 97.94 46 LEU B CA 1
ATOM 1433 C C . LEU B 1 46 ? 3.354 7.965 4.93 1 97.94 46 LEU B C 1
ATOM 1435 O O . LEU B 1 46 ? 3.807 6.906 4.492 1 97.94 46 LEU B O 1
ATOM 1439 N N . GLU B 1 47 ? 3.887 8.602 5.957 1 95.31 47 GLU B N 1
ATOM 1440 C CA . GLU B 1 47 ? 5.043 8.07 6.668 1 95.31 47 GLU B CA 1
ATOM 1441 C C . GLU B 1 47 ? 4.707 6.758 7.371 1 95.31 47 GLU B C 1
ATOM 1443 O O . GLU B 1 47 ? 5.484 5.801 7.316 1 95.31 47 GLU B O 1
ATOM 1448 N N . ALA B 1 48 ? 3.578 6.723 7.984 1 94.31 48 ALA B N 1
ATOM 1449 C CA . ALA B 1 48 ? 3.145 5.535 8.719 1 94.31 48 ALA B CA 1
ATOM 1450 C C . ALA B 1 48 ? 2.986 4.34 7.781 1 94.31 48 ALA B C 1
ATOM 1452 O O . ALA B 1 48 ? 3.252 3.201 8.172 1 94.31 48 ALA B O 1
ATOM 1453 N N . PHE B 1 49 ? 2.566 4.59 6.527 1 96.44 49 PHE B N 1
ATOM 1454 C CA . PHE B 1 49 ? 2.338 3.527 5.559 1 96.44 49 PHE B CA 1
ATOM 1455 C C . PHE B 1 49 ? 3.645 3.119 4.883 1 96.44 49 PHE B C 1
ATOM 1457 O O . PHE B 1 49 ? 3.686 2.135 4.145 1 96.44 49 PHE B O 1
ATOM 1464 N N . GLY B 1 50 ? 4.66 3.865 5.074 1 94.19 50 GLY B N 1
ATOM 1465 C CA . GLY B 1 50 ? 5.918 3.607 4.391 1 94.19 50 GLY B CA 1
ATOM 1466 C C . GLY B 1 50 ? 5.922 4.07 2.947 1 94.19 50 GLY B C 1
ATOM 1467 O O . GLY B 1 50 ? 6.645 3.52 2.115 1 94.19 50 GLY B O 1
ATOM 1468 N N . PHE B 1 51 ? 5.059 5.031 2.613 1 96.94 51 PHE B N 1
ATOM 1469 C CA . PHE B 1 51 ? 4.988 5.582 1.265 1 96.94 51 PHE B CA 1
ATOM 1470 C C . PHE B 1 51 ? 5.992 6.715 1.089 1 96.94 51 PHE B C 1
ATOM 1472 O O . PHE B 1 51 ? 5.613 7.855 0.812 1 96.94 51 PHE B O 1
ATOM 1479 N N . GLU B 1 52 ? 7.23 6.363 1.139 1 95.38 52 GLU B N 1
ATOM 1480 C CA . GLU B 1 52 ? 8.289 7.359 1.233 1 95.38 52 GLU B CA 1
ATOM 1481 C C . GLU B 1 52 ? 8.461 8.117 -0.082 1 95.38 52 GLU B C 1
ATOM 1483 O O . GLU B 1 52 ? 8.68 9.328 -0.084 1 95.38 52 GLU B O 1
ATOM 1488 N N . GLU B 1 53 ? 8.375 7.418 -1.153 1 96.44 53 GLU B N 1
ATOM 1489 C CA . GLU B 1 53 ? 8.57 8.078 -2.443 1 96.44 53 GLU B CA 1
ATOM 1490 C C . GLU B 1 53 ? 7.449 9.07 -2.729 1 96.44 53 GLU B C 1
ATOM 1492 O O . GLU B 1 53 ? 7.707 10.188 -3.189 1 96.44 53 GLU B O 1
ATOM 1497 N N . TYR B 1 54 ? 6.324 8.641 -2.424 1 97.88 54 TYR B N 1
ATOM 1498 C CA . TYR B 1 54 ? 5.215 9.562 -2.658 1 97.88 54 TYR B CA 1
ATOM 1499 C C . TYR B 1 54 ? 5.227 10.695 -1.643 1 97.88 54 TYR B C 1
ATOM 1501 O O . TYR B 1 54 ? 4.883 11.836 -1.972 1 97.88 54 TYR B O 1
ATOM 1509 N N . LYS B 1 55 ? 5.57 10.406 -0.442 1 97.94 55 LYS B N 1
ATOM 1510 C CA . LYS B 1 55 ? 5.656 11.453 0.573 1 97.94 55 LYS B CA 1
ATOM 1511 C C . LYS B 1 55 ? 6.574 12.586 0.12 1 97.94 55 LYS B C 1
ATOM 1513 O O . LYS B 1 55 ? 6.238 13.766 0.268 1 97.94 55 LYS B O 1
ATOM 1518 N N . PHE B 1 56 ? 7.637 12.234 -0.444 1 97.62 56 PHE B N 1
ATOM 1519 C CA . PHE B 1 56 ? 8.578 13.234 -0.933 1 97.62 56 PHE B CA 1
ATOM 1520 C C . PHE B 1 56 ? 7.938 14.102 -2.01 1 97.62 56 PHE B C 1
ATOM 1522 O O . PHE B 1 56 ? 8.062 15.328 -1.982 1 97.62 56 PHE B O 1
ATOM 1529 N N . VAL B 1 57 ? 7.297 13.461 -2.934 1 97.75 57 VAL B N 1
ATOM 1530 C CA . VAL B 1 57 ? 6.625 14.18 -4.016 1 97.75 57 VAL B CA 1
ATOM 1531 C C . VAL B 1 57 ? 5.551 15.102 -3.441 1 97.75 57 VAL B C 1
ATOM 1533 O O . VAL B 1 57 ? 5.418 16.25 -3.871 1 97.75 57 VAL B O 1
ATOM 1536 N N . PHE B 1 58 ? 4.836 14.57 -2.492 1 98.38 58 PHE B N 1
ATOM 1537 C CA . PHE B 1 58 ? 3.766 15.305 -1.83 1 98.38 58 PHE B CA 1
ATOM 1538 C C . PHE B 1 58 ? 4.316 16.531 -1.11 1 98.38 58 PHE B C 1
ATOM 1540 O O . PHE B 1 58 ? 3.773 17.625 -1.243 1 98.38 58 PHE B O 1
ATOM 1547 N N . GLU B 1 59 ? 5.371 16.391 -0.411 1 97.69 59 GLU B N 1
ATOM 1548 C CA . GLU B 1 59 ? 6.016 17.484 0.305 1 97.69 59 GLU B CA 1
ATOM 1549 C C . GLU B 1 59 ? 6.535 18.547 -0.661 1 97.69 59 GLU B C 1
ATOM 1551 O O . GLU B 1 59 ? 6.414 19.75 -0.401 1 97.69 59 GLU B O 1
ATOM 1556 N N . MET B 1 60 ? 7.027 18.094 -1.755 1 97.75 60 MET B N 1
ATOM 1557 C CA . MET B 1 60 ? 7.547 19.031 -2.748 1 97.75 60 MET B CA 1
ATOM 1558 C C . MET B 1 60 ? 6.414 19.812 -3.391 1 97.75 60 MET B C 1
ATOM 1560 O O . MET B 1 60 ? 6.574 21 -3.686 1 97.75 60 MET B O 1
ATOM 1564 N N . LYS B 1 61 ? 5.355 19.188 -3.65 1 97.75 61 LYS B N 1
ATOM 1565 C CA . LYS B 1 61 ? 4.195 19.859 -4.227 1 97.75 61 LYS B CA 1
ATOM 1566 C C . LYS B 1 61 ? 3.713 21 -3.328 1 97.75 61 LYS B C 1
ATOM 1568 O O . LYS B 1 61 ? 3.264 22.031 -3.818 1 97.75 61 LYS B O 1
ATOM 1573 N N . TYR B 1 62 ? 3.812 20.75 -2.041 1 97.88 62 TYR B N 1
ATOM 1574 C CA . TYR B 1 62 ? 3.348 21.734 -1.07 1 97.88 62 TYR B CA 1
ATOM 1575 C C . TYR B 1 62 ? 4.512 22.297 -0.256 1 97.88 62 TYR B C 1
ATOM 1577 O O . TYR B 1 62 ? 4.445 22.359 0.974 1 97.88 62 TYR B O 1
ATOM 1585 N N . LYS B 1 63 ? 5.508 22.641 -0.896 1 97.62 63 LYS B N 1
ATOM 1586 C CA 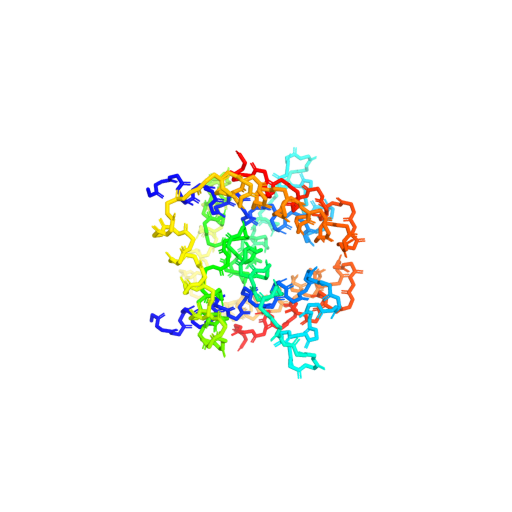. LYS B 1 63 ? 6.766 23.047 -0.28 1 97.62 63 LYS B CA 1
ATOM 1587 C C . LYS B 1 63 ? 6.559 24.234 0.66 1 97.62 63 LYS B C 1
ATOM 1589 O O . LYS B 1 63 ? 7.211 24.328 1.702 1 97.62 63 LYS B O 1
ATOM 1594 N N . ASP B 1 64 ? 5.637 25.172 0.315 1 97.31 64 ASP B N 1
ATOM 1595 C CA . ASP B 1 64 ? 5.375 26.312 1.172 1 97.31 64 ASP B CA 1
ATOM 1596 C C . ASP B 1 64 ? 4.82 25.875 2.525 1 97.31 64 ASP B C 1
ATOM 1598 O O . ASP B 1 64 ? 5.184 26.438 3.561 1 97.31 64 ASP B O 1
ATOM 1602 N N . LEU B 1 65 ? 3.936 24.906 2.488 1 96.31 65 LEU B N 1
ATOM 1603 C CA . LEU B 1 65 ? 3.381 24.375 3.729 1 96.31 65 LEU B CA 1
ATOM 1604 C C . LEU B 1 65 ? 4.441 23.609 4.516 1 96.31 65 LEU B C 1
ATOM 1606 O O . LEU B 1 65 ? 4.465 23.672 5.75 1 96.31 65 LEU B O 1
ATOM 1610 N N . LEU B 1 66 ? 5.324 22.984 3.846 1 96.62 66 LEU B N 1
ATOM 1611 C CA . LEU B 1 66 ? 6.43 22.266 4.477 1 96.62 66 LEU B CA 1
ATOM 1612 C C . LEU B 1 66 ? 7.336 23.234 5.23 1 96.62 66 LEU B C 1
ATOM 1614 O O . LEU B 1 66 ? 7.719 22.969 6.371 1 96.62 66 LEU B O 1
ATOM 1618 N N . LEU B 1 67 ? 7.633 24.25 4.598 1 96.06 67 LEU B N 1
ATOM 1619 C CA . LEU B 1 67 ? 8.5 25.25 5.195 1 96.06 67 LEU B CA 1
ATOM 1620 C C . LEU B 1 67 ? 7.828 25.906 6.406 1 96.06 67 LEU B C 1
ATOM 1622 O O . LEU B 1 67 ? 8.477 26.141 7.43 1 96.06 67 LEU B O 1
ATOM 1626 N N . LYS B 1 68 ? 6.578 26.25 6.234 1 94.44 68 LYS B N 1
ATOM 1627 C CA . LYS B 1 68 ? 5.832 26.812 7.355 1 94.44 68 LYS B CA 1
ATOM 1628 C C . LYS B 1 68 ? 5.832 25.859 8.547 1 94.44 68 LYS B C 1
ATOM 1630 O O . LYS B 1 68 ? 6 26.281 9.695 1 94.44 68 LYS B O 1
ATOM 1635 N N . LEU B 1 69 ? 5.605 24.578 8.328 1 91.5 69 LEU B N 1
ATOM 1636 C CA . LEU B 1 69 ? 5.621 23.578 9.383 1 91.5 69 LEU B CA 1
ATOM 1637 C C . LEU B 1 69 ? 6.992 23.5 10.047 1 91.5 69 LEU B C 1
ATOM 1639 O O . LEU B 1 69 ? 7.09 23.391 11.273 1 91.5 69 LEU B O 1
ATOM 1643 N N . ALA B 1 70 ? 8.023 23.578 9.289 1 88.75 70 ALA B N 1
ATOM 1644 C CA . ALA B 1 70 ? 9.391 23.531 9.805 1 88.75 70 ALA B CA 1
ATOM 1645 C C . ALA B 1 70 ? 9.664 24.719 10.719 1 88.75 70 ALA B C 1
ATOM 1647 O O . ALA B 1 70 ? 10.297 24.578 11.766 1 88.75 70 ALA B O 1
ATOM 1648 N N . ASP B 1 71 ? 9.203 25.859 10.328 1 88.81 71 ASP B N 1
ATOM 1649 C CA . ASP B 1 71 ? 9.367 27.078 11.117 1 88.81 71 ASP B CA 1
ATOM 1650 C C . ASP B 1 71 ? 8.68 26.938 12.477 1 88.81 71 ASP B C 1
ATOM 1652 O O . ASP B 1 71 ? 9.234 27.344 13.5 1 88.81 71 ASP B O 1
ATOM 1656 N N . ILE B 1 72 ? 7.492 26.422 12.445 1 84.88 72 ILE B N 1
ATOM 1657 C CA . ILE B 1 72 ? 6.719 26.25 13.672 1 84.88 72 ILE B CA 1
ATOM 1658 C C . ILE B 1 72 ? 7.441 25.281 14.609 1 84.88 72 ILE B C 1
ATOM 1660 O O . ILE B 1 72 ? 7.535 25.531 15.812 1 84.88 72 ILE B O 1
ATOM 1664 N N . VAL B 1 73 ? 7.965 24.234 14.078 1 82.38 73 VAL B N 1
ATOM 1665 C CA . VAL B 1 73 ? 8.68 23.234 14.875 1 82.38 73 VAL B CA 1
ATOM 1666 C C . VAL B 1 73 ? 9.945 23.844 15.453 1 82.38 73 VAL B C 1
ATOM 1668 O O . VAL B 1 73 ? 10.266 23.625 16.625 1 82.38 73 VAL B O 1
ATOM 1671 N N . GLU B 1 74 ? 10.656 24.641 14.656 1 82.25 74 GLU B N 1
ATOM 1672 C CA . GLU B 1 74 ? 11.891 25.281 15.102 1 82.25 74 GLU B CA 1
ATOM 1673 C C . GLU B 1 74 ? 11.602 26.297 16.203 1 82.25 74 GLU B C 1
ATOM 1675 O O . GLU B 1 74 ? 12.336 26.359 17.203 1 82.25 74 GLU B O 1
ATOM 1680 N N . GLN B 1 75 ? 10.625 27.047 16.078 1 82 75 GLN B N 1
ATOM 1681 C CA . GLN B 1 75 ? 10.242 28.031 17.078 1 82 75 GLN B CA 1
ATOM 1682 C C . GLN B 1 75 ? 9.859 27.375 18.391 1 82 75 GLN B C 1
ATOM 1684 O O . GLN B 1 75 ? 10.188 27.875 19.469 1 82 75 GLN B O 1
ATOM 1689 N N . ASN B 1 76 ? 9.18 26.234 18.25 1 76.94 76 ASN B N 1
ATOM 1690 C CA . ASN B 1 76 ? 8.789 25.5 19.453 1 76.94 76 ASN B CA 1
ATOM 1691 C C . ASN B 1 76 ? 10.008 24.891 20.156 1 76.94 76 ASN B C 1
ATOM 1693 O O . ASN B 1 76 ? 10.039 24.812 21.391 1 76.94 76 ASN B O 1
ATOM 1697 N N . LEU B 1 77 ? 10.992 24.484 19.344 1 73.31 77 LEU B N 1
ATOM 1698 C CA . LEU B 1 77 ? 12.211 23.891 19.906 1 73.31 77 LEU B CA 1
ATOM 1699 C C . LEU B 1 77 ? 13.07 24.969 20.578 1 73.31 77 LEU B C 1
ATOM 1701 O O . LEU B 1 77 ? 13.695 24.703 21.609 1 73.31 77 LEU B O 1
ATOM 1705 N N . VAL B 1 78 ? 13.281 26.109 20 1 68.62 78 VAL B N 1
ATOM 1706 C CA . VAL B 1 78 ? 14.102 27.203 20.5 1 68.62 78 VAL B CA 1
ATOM 1707 C C . VAL B 1 78 ? 13.453 27.828 21.75 1 68.62 78 VAL B C 1
ATOM 1709 O O . VAL B 1 78 ? 14.141 28.172 22.703 1 68.62 78 VAL B O 1
ATOM 1712 N N . CYS B 1 79 ? 12.227 28.188 21.625 1 61.5 79 CYS B N 1
ATOM 1713 C CA . CYS B 1 79 ? 11.602 28.797 22.797 1 61.5 79 CYS B CA 1
ATOM 1714 C C . CYS B 1 79 ? 11.555 27.828 23.969 1 61.5 79 CYS B C 1
ATOM 1716 O O . CYS B 1 79 ? 11.289 28.234 25.094 1 61.5 79 CYS B O 1
ATOM 1718 N N . GLY B 1 80 ? 12.484 26.781 24.109 1 52.81 80 GLY B N 1
ATOM 1719 C CA . GLY B 1 80 ? 12.672 25.891 25.234 1 52.81 80 GLY B CA 1
ATOM 1720 C C . GLY B 1 80 ? 11.391 25.219 25.688 1 52.81 80 GLY B C 1
ATOM 1721 O O . GLY B 1 80 ? 11.422 24.297 26.5 1 52.81 80 GLY B O 1
ATOM 1722 N N . ASN B 1 81 ? 10.445 26.078 26.406 1 45.16 81 ASN B N 1
ATOM 1723 C CA . ASN B 1 81 ? 9.547 25.969 27.547 1 45.16 81 ASN B CA 1
ATOM 1724 C C . ASN B 1 81 ? 8.617 24.766 27.422 1 45.16 81 ASN B C 1
ATOM 1726 O O . ASN B 1 81 ? 8.453 24.219 26.328 1 45.16 81 ASN B O 1
ATOM 1730 N N . SER B 1 82 ? 7.664 24.484 28.656 1 44.59 82 SER B N 1
ATOM 1731 C CA . SER B 1 82 ? 6.688 23.594 29.297 1 44.59 82 SER B CA 1
ATOM 1732 C C . SER B 1 82 ? 5.66 23.109 28.281 1 44.59 82 SER B C 1
ATOM 1734 O O . SER B 1 82 ? 4.809 22.281 28.609 1 44.59 82 SER B O 1
ATOM 1736 N N . MET B 1 83 ? 5.359 23.844 27.406 1 43.97 83 MET B N 1
ATOM 1737 C CA . MET B 1 83 ? 4.281 23.578 26.453 1 43.97 83 MET B CA 1
ATOM 1738 C C . MET B 1 83 ? 4.629 22.406 25.547 1 43.97 83 MET B C 1
ATOM 1740 O O . MET B 1 83 ? 3.77 21.891 24.828 1 43.97 83 MET B O 1
ATOM 1744 N N . ASP B 1 84 ? 5.746 21.984 25.516 1 45.84 84 ASP B N 1
ATOM 1745 C CA . ASP B 1 84 ? 6.402 21.016 24.641 1 45.84 84 ASP B CA 1
ATOM 1746 C C . ASP B 1 84 ? 5.809 19.625 24.812 1 45.84 84 ASP B C 1
ATOM 1748 O O . ASP B 1 84 ? 5.723 18.859 23.844 1 45.84 84 ASP B O 1
ATOM 1752 N N . LYS B 1 85 ? 5.867 19.344 26.109 1 47.69 85 LYS B N 1
ATOM 1753 C CA . LYS B 1 85 ? 5.23 18.062 26.391 1 47.69 85 LYS B CA 1
ATOM 1754 C C . LYS B 1 85 ? 3.809 18.016 25.844 1 47.69 85 LYS B C 1
ATOM 1756 O O . LYS B 1 85 ? 3.346 16.969 25.391 1 47.69 85 LYS B O 1
ATOM 1761 N N . TYR B 1 86 ? 3.117 19.156 26.094 1 45.12 86 TYR B N 1
ATOM 1762 C CA . TYR B 1 86 ? 1.766 19.312 25.562 1 45.12 86 TYR B CA 1
ATOM 1763 C C . TYR B 1 86 ? 1.768 19.234 24.047 1 45.12 86 TYR B C 1
ATOM 1765 O O . TYR B 1 86 ? 0.876 18.641 23.438 1 45.12 86 TYR B O 1
ATOM 1773 N N . VAL B 1 87 ? 2.934 19.828 23.594 1 51.84 87 VAL B N 1
ATOM 1774 C CA . VAL B 1 87 ? 3.006 19.844 22.141 1 51.84 87 VAL B CA 1
ATOM 1775 C C . VAL B 1 87 ? 3.248 18.422 21.625 1 51.84 87 VAL B C 1
ATOM 1777 O O . VAL B 1 87 ? 2.6 17.969 20.672 1 51.84 87 VAL B O 1
ATOM 1780 N N . LEU B 1 88 ? 4.195 17.797 22.453 1 53.09 88 LEU B N 1
ATOM 1781 C CA . LEU B 1 88 ? 4.445 16.422 22.016 1 53.09 88 LEU B CA 1
ATOM 1782 C C . LEU B 1 88 ? 3.236 15.539 22.297 1 53.09 88 LEU B C 1
ATOM 1784 O O . LEU B 1 88 ? 2.857 14.719 21.469 1 53.09 88 LEU B O 1
ATOM 1788 N N . GLN B 1 89 ? 2.957 15.578 23.75 1 52.62 89 GLN B N 1
ATOM 1789 C CA . GLN B 1 89 ? 1.77 14.805 24.109 1 52.62 89 GLN B CA 1
ATOM 1790 C C . GLN B 1 89 ? 0.606 15.125 23.172 1 52.62 89 GLN B C 1
ATOM 1792 O O . GLN B 1 89 ? -0.121 14.227 22.75 1 52.62 89 GLN B O 1
ATOM 1797 N N . ASP B 1 90 ? 0.675 16.406 22.844 1 60 90 ASP B N 1
ATOM 1798 C CA . ASP B 1 90 ? -0.377 16.875 21.938 1 60 90 ASP B CA 1
ATOM 1799 C C . ASP B 1 90 ? -0.219 16.281 20.547 1 60 90 ASP B C 1
ATOM 1801 O O . ASP B 1 90 ? -1.201 15.875 19.922 1 60 90 ASP B O 1
ATOM 1805 N N . LYS B 1 91 ? 1.107 15.867 20.484 1 75.19 91 LYS B N 1
ATOM 1806 C CA . LYS B 1 91 ? 1.329 15.336 19.141 1 75.19 91 LYS B CA 1
ATOM 1807 C C . LYS B 1 91 ? 0.942 13.867 19.062 1 75.19 91 LYS B C 1
ATOM 1809 O O . LYS B 1 91 ? 0.384 13.414 18.062 1 75.19 91 LYS B O 1
ATOM 1814 N N . TYR B 1 92 ? 1.111 13.242 20.234 1 80.88 92 TYR B N 1
ATOM 1815 C CA . TYR B 1 92 ? 0.733 11.828 20.25 1 80.88 92 TYR B CA 1
ATOM 1816 C C . TYR B 1 92 ? -0.78 11.672 20.156 1 80.88 92 TYR B C 1
ATOM 1818 O O . TYR B 1 92 ? -1.279 10.828 19.406 1 80.88 92 TYR B O 1
ATOM 1826 N N . GLU B 1 93 ? -1.411 12.453 20.953 1 87.38 93 GLU B N 1
ATOM 1827 C CA . GLU B 1 93 ? -2.869 12.367 20.953 1 87.38 93 GLU B CA 1
ATOM 1828 C C . GLU B 1 93 ? -3.449 12.734 19.594 1 87.38 93 GLU B C 1
ATOM 1830 O O . GLU B 1 93 ? -4.398 12.102 19.125 1 87.38 93 GLU B O 1
ATOM 1835 N N . ILE B 1 94 ? -2.885 13.719 19.016 1 91.31 94 ILE B N 1
ATOM 1836 C CA . ILE B 1 94 ? -3.391 14.18 17.734 1 91.31 94 ILE B CA 1
ATOM 1837 C C . ILE B 1 94 ? -3.123 13.117 16.656 1 91.31 94 ILE B C 1
ATOM 1839 O O . ILE B 1 94 ? -3.971 12.867 15.805 1 91.31 94 ILE B O 1
ATOM 1843 N N . ARG B 1 95 ? -2.012 12.523 16.734 1 92.25 95 ARG B N 1
ATOM 1844 C CA . ARG B 1 95 ? -1.675 11.461 15.789 1 92.25 95 ARG B CA 1
ATOM 1845 C C . ARG B 1 95 ? -2.607 10.266 15.953 1 92.25 95 ARG B C 1
ATOM 1847 O O . ARG B 1 95 ? -3.029 9.664 14.961 1 92.25 95 ARG B O 1
ATOM 1854 N N . ASN B 1 96 ? -2.912 9.969 17.156 1 93.62 96 ASN B N 1
ATOM 1855 C CA . ASN B 1 96 ? -3.859 8.891 17.406 1 93.62 96 ASN B CA 1
ATOM 1856 C C . ASN B 1 96 ? -5.23 9.195 16.812 1 93.62 96 ASN B C 1
ATOM 1858 O O . ASN B 1 96 ? -5.887 8.305 16.266 1 93.62 96 ASN B O 1
ATOM 1862 N N . GLU B 1 97 ? -5.57 10.391 16.953 1 94.62 97 GLU B N 1
ATOM 1863 C CA . GLU B 1 97 ? -6.84 10.797 16.359 1 94.62 97 GLU B CA 1
ATOM 1864 C C . GLU B 1 97 ? -6.805 10.672 14.844 1 94.62 97 GLU B C 1
ATOM 1866 O O . GLU B 1 97 ? -7.789 10.25 14.227 1 94.62 97 GLU B O 1
ATOM 1871 N N . TRP B 1 98 ? -5.711 11.078 14.258 1 95.62 98 TRP B N 1
ATOM 1872 C CA . TRP B 1 98 ? -5.547 10.953 12.812 1 95.62 98 TRP B CA 1
ATOM 1873 C C . TRP B 1 98 ? -5.656 9.5 12.375 1 95.62 98 TRP B C 1
ATOM 1875 O O . TRP B 1 98 ? -6.32 9.188 11.383 1 95.62 98 TRP B O 1
ATOM 1885 N N . GLN B 1 99 ? -5.051 8.602 13.117 1 96.81 99 GLN B N 1
ATOM 1886 C CA . GLN B 1 99 ? -5.09 7.172 12.82 1 96.81 99 GLN B CA 1
ATOM 1887 C C . GLN B 1 99 ? -6.516 6.633 12.906 1 96.81 99 GLN B C 1
ATOM 1889 O O . GLN B 1 99 ? -6.98 5.949 11.992 1 96.81 99 GLN B O 1
ATOM 1894 N N . GLN B 1 100 ? -7.156 6.992 13.969 1 96.81 100 GLN B N 1
ATOM 1895 C CA . GLN B 1 100 ? -8.5 6.48 14.195 1 96.81 100 GLN B CA 1
ATOM 1896 C C . GLN B 1 100 ? -9.469 6.977 13.125 1 96.81 100 GLN B C 1
ATOM 1898 O O . GLN B 1 100 ? -10.312 6.219 12.648 1 96.81 100 GLN B O 1
ATOM 1903 N N . GLU B 1 101 ? -9.336 8.211 12.828 1 96.88 101 GLU B N 1
ATOM 1904 C CA . GLU B 1 101 ? -10.172 8.758 11.766 1 96.88 101 GLU B CA 1
ATOM 1905 C C . GLU B 1 101 ? -9.93 8.047 10.445 1 96.88 101 GLU B C 1
ATOM 1907 O O . GLU B 1 101 ? -10.867 7.742 9.711 1 96.88 101 GLU B O 1
ATOM 1912 N N . PHE B 1 102 ? -8.727 7.797 10.109 1 97.94 102 PHE B N 1
ATOM 1913 C CA . PHE B 1 102 ? -8.383 7.098 8.875 1 97.94 102 PHE B CA 1
ATOM 1914 C C . PHE B 1 102 ? -9.008 5.707 8.852 1 97.94 102 PHE B C 1
ATOM 1916 O O . PHE B 1 102 ? -9.664 5.328 7.883 1 97.94 102 PHE B O 1
ATOM 1923 N N . VAL B 1 103 ? -8.836 4.98 9.938 1 97.94 103 VAL B N 1
ATOM 1924 C CA . VAL B 1 103 ? -9.305 3.604 10.039 1 97.94 103 VAL B CA 1
ATOM 1925 C C . VAL B 1 103 ? -10.828 3.568 9.953 1 97.94 103 VAL B C 1
ATOM 1927 O O . VAL B 1 103 ? -11.398 2.713 9.266 1 97.94 103 VAL B O 1
ATOM 1930 N N . ARG B 1 104 ? -11.438 4.496 10.547 1 96.56 104 ARG B N 1
ATOM 1931 C CA . ARG B 1 104 ? -12.898 4.531 10.578 1 96.56 104 ARG B CA 1
ATOM 1932 C C . ARG B 1 104 ? -13.477 4.707 9.18 1 96.56 104 ARG B C 1
ATOM 1934 O O . ARG B 1 104 ? -14.578 4.238 8.898 1 96.56 104 ARG B O 1
ATOM 1941 N N . ASN B 1 105 ? -12.742 5.273 8.289 1 95.19 105 ASN B N 1
ATOM 1942 C CA . ASN B 1 105 ? -13.242 5.598 6.957 1 95.19 105 ASN B CA 1
ATOM 1943 C C . ASN B 1 105 ? -12.961 4.473 5.965 1 95.19 105 ASN B C 1
ATOM 1945 O O . ASN B 1 105 ? -13.398 4.531 4.812 1 95.19 105 ASN B O 1
ATOM 1949 N N . LEU B 1 106 ? -12.312 3.418 6.32 1 96.44 106 LEU B N 1
ATOM 1950 C CA . LEU B 1 106 ? -12.016 2.295 5.438 1 96.44 106 LEU B CA 1
ATOM 1951 C C . LEU B 1 106 ? -13.273 1.465 5.18 1 96.44 106 LEU B C 1
ATOM 1953 O O . LEU B 1 106 ? -14.18 1.428 6.02 1 96.44 106 LEU B O 1
ATOM 1957 N N . PRO B 1 107 ? -13.32 0.836 4.102 1 91.94 107 PRO B N 1
ATOM 1958 C CA . PRO B 1 107 ? -14.586 0.285 3.625 1 91.94 107 PRO B CA 1
ATOM 1959 C C . PRO B 1 107 ? -14.977 -1.005 4.344 1 91.94 107 PRO B C 1
ATOM 1961 O O . PRO B 1 107 ? -16.156 -1.37 4.363 1 91.94 107 PRO B O 1
ATOM 1964 N N . ASN B 1 108 ? -14.016 -1.812 4.836 1 92.5 108 ASN B N 1
ATOM 1965 C CA . ASN B 1 108 ? -14.398 -3.07 5.469 1 92.5 108 ASN B CA 1
ATOM 1966 C C . ASN B 1 108 ? -13.508 -3.389 6.668 1 92.5 108 ASN B C 1
ATOM 1968 O O . ASN B 1 108 ? -12.461 -2.764 6.852 1 92.5 108 ASN B O 1
ATOM 1972 N N . GLU B 1 109 ? -13.969 -4.395 7.426 1 95.25 109 GLU B N 1
ATOM 1973 C CA . GLU B 1 109 ? -13.352 -4.699 8.711 1 95.25 109 GLU B CA 1
ATOM 1974 C C . GLU B 1 109 ? -11.938 -5.258 8.516 1 95.25 109 GLU B C 1
ATOM 1976 O O . GLU B 1 109 ? -11.055 -5.004 9.336 1 95.25 109 GLU B O 1
ATOM 1981 N N . VAL B 1 110 ? -11.703 -5.98 7.504 1 95.19 110 VAL B N 1
ATOM 1982 C CA . VAL B 1 110 ? -10.391 -6.578 7.27 1 95.19 110 VAL B CA 1
ATOM 1983 C C . VAL B 1 110 ? -9.359 -5.477 7.031 1 95.19 110 VAL B C 1
ATOM 1985 O O . VAL B 1 110 ? -8.289 -5.48 7.645 1 95.19 110 VAL B O 1
ATOM 1988 N N . MET B 1 111 ? -9.695 -4.531 6.191 1 96.19 111 MET B N 1
ATOM 1989 C CA . MET B 1 111 ? -8.797 -3.414 5.934 1 96.19 111 MET B CA 1
ATOM 1990 C C . MET B 1 111 ? -8.562 -2.598 7.199 1 96.19 111 MET B C 1
ATOM 1992 O O . MET B 1 111 ? -7.438 -2.18 7.477 1 96.19 111 MET B O 1
ATOM 1996 N N . LYS B 1 112 ? -9.625 -2.385 7.945 1 97.38 112 LYS B N 1
ATOM 1997 C CA . LYS B 1 112 ? -9.508 -1.646 9.203 1 97.38 112 LYS B CA 1
ATOM 1998 C C . LYS B 1 112 ? -8.508 -2.318 10.133 1 97.38 112 LYS B C 1
ATOM 2000 O O . LYS B 1 112 ? -7.629 -1.654 10.695 1 97.38 112 LYS B O 1
ATOM 2005 N N . ASN B 1 113 ? -8.609 -3.598 10.242 1 97.56 113 ASN B N 1
ATOM 2006 C CA . ASN B 1 113 ? -7.727 -4.34 11.133 1 97.56 113 ASN B CA 1
ATOM 2007 C C . ASN B 1 113 ? -6.285 -4.332 10.641 1 97.56 113 ASN B C 1
ATOM 2009 O O . ASN B 1 113 ? -5.355 -4.164 11.43 1 97.56 113 ASN B O 1
ATOM 2013 N N . CYS B 1 114 ? -6.113 -4.496 9.391 1 97 114 CYS B N 1
ATOM 2014 C CA . CYS B 1 114 ? -4.773 -4.504 8.82 1 97 114 CYS B CA 1
ATOM 2015 C C . CYS B 1 114 ? -4.102 -3.145 8.977 1 97 114 CYS B C 1
ATOM 2017 O O . CYS B 1 114 ? -2.943 -3.064 9.383 1 97 114 CYS B O 1
ATOM 2019 N N . ILE B 1 115 ? -4.859 -2.076 8.703 1 97.38 115 ILE B N 1
ATOM 2020 C CA . ILE B 1 115 ? -4.305 -0.73 8.773 1 97.38 115 ILE B CA 1
ATOM 2021 C C . ILE B 1 115 ? -4.031 -0.362 10.227 1 97.38 115 ILE B C 1
ATOM 2023 O O . ILE B 1 115 ? -3.025 0.285 10.531 1 97.38 115 ILE B O 1
ATOM 2027 N N . GLN B 1 116 ? -4.898 -0.757 11.102 1 97.19 116 GLN B N 1
ATOM 2028 C CA . GLN B 1 116 ? -4.629 -0.542 12.516 1 97.19 116 GLN B CA 1
ATOM 2029 C C . GLN B 1 116 ? -3.32 -1.204 12.938 1 97.19 116 GLN B C 1
ATOM 2031 O O . GLN B 1 116 ? -2.541 -0.626 13.703 1 97.19 116 GLN B O 1
ATOM 2036 N N . GLU B 1 117 ? -3.07 -2.375 12.469 1 96.62 117 GLU B N 1
ATOM 2037 C CA . GLU B 1 117 ? -1.829 -3.082 12.773 1 96.62 117 GLU B CA 1
ATOM 2038 C C . GLU B 1 117 ? -0.62 -2.334 12.219 1 96.62 117 GLU B C 1
ATOM 2040 O O . GLU B 1 117 ? 0.458 -2.357 12.82 1 96.62 117 GLU B O 1
ATOM 2045 N N . ILE B 1 118 ? -0.779 -1.721 11.141 1 96.38 118 ILE B N 1
ATOM 2046 C CA . ILE B 1 118 ? 0.302 -0.927 10.57 1 96.38 118 ILE B CA 1
ATOM 2047 C C . ILE B 1 118 ? 0.645 0.23 11.5 1 96.38 118 ILE B C 1
ATOM 2049 O O . ILE B 1 118 ? 1.82 0.496 11.766 1 96.38 118 ILE B O 1
ATOM 2053 N N . PHE B 1 119 ? -0.412 0.872 11.961 1 95.75 119 PHE B N 1
ATOM 2054 C CA . PHE B 1 119 ? -0.182 1.991 12.867 1 95.75 119 PHE B CA 1
ATOM 2055 C C . PHE B 1 119 ? 0.474 1.518 14.156 1 95.75 119 PHE B C 1
ATOM 2057 O O . PHE B 1 119 ? 1.256 2.248 14.766 1 95.75 119 PHE B O 1
ATOM 2064 N N . ASP B 1 120 ? 0.28 0.286 14.477 1 92.88 120 ASP B N 1
ATOM 2065 C CA . ASP B 1 120 ? 0.809 -0.266 15.727 1 92.88 120 ASP B CA 1
ATOM 2066 C C . ASP B 1 120 ? 2.262 -0.704 15.555 1 92.88 120 ASP B C 1
ATOM 2068 O O . ASP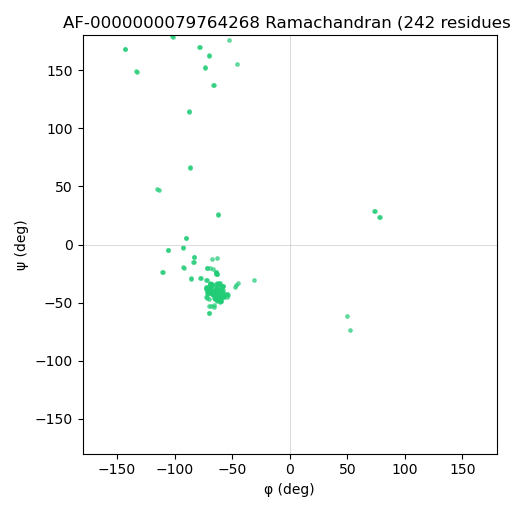 B 1 120 ? 2.965 -0.935 16.547 1 92.88 120 ASP B O 1
ATOM 2072 N N . LEU B 1 121 ? 2.695 -0.81 14.305 1 87.06 121 LEU B N 1
ATOM 2073 C CA . LEU B 1 121 ? 4.082 -1.195 14.062 1 87.06 121 LEU B CA 1
ATOM 2074 C C . LEU B 1 121 ? 5.043 -0.143 14.609 1 87.06 121 LEU B C 1
ATOM 2076 O O . LEU B 1 121 ? 6.195 -0.45 14.922 1 87.06 121 LEU B O 1
ATOM 2080 N N . TYR B 1 122 ? 4.559 1.146 14.75 1 69.94 122 TYR B N 1
ATOM 2081 C CA . TYR B 1 122 ? 5.398 2.271 15.148 1 69.94 122 TYR B CA 1
ATOM 2082 C C . TYR B 1 122 ? 5.125 2.676 16.594 1 69.94 122 TYR B C 1
ATOM 2084 O O . TYR B 1 122 ? 5.805 3.551 17.141 1 69.94 122 TYR B O 1
ATOM 2092 N N . ALA B 1 123 ? 4.145 2.023 17.141 1 62.03 123 ALA B N 1
ATOM 2093 C CA . ALA B 1 123 ? 3.834 2.371 18.531 1 62.03 123 ALA B CA 1
ATOM 2094 C C . ALA B 1 123 ? 4.801 1.691 19.484 1 62.03 123 ALA B C 1
ATOM 2096 O O . ALA B 1 123 ? 5.344 0.626 19.188 1 62.03 123 ALA B O 1
#

pLDDT: mean 88.88, std 14.91, range [43.97, 98.5]

Secondary structure (DSSP, 8-state):
-HHHHHHHHHHHHHHHHHHS-HHHHHHHTTSS---HHHHHHHHHHHHHHT-HHHHHHHHHHTHHHHHHHHHHHHHHHHT--THHHHHHHHHHHHHHHHHHHHHHTSSSHHHHHHHHHHHHTT-/-HHHHHHHHHHHHHHHHHHS-HHHHHHHTTSS---HHHHHHHHHHHHHHT-HHHHHHHHHHTHHHHHHHHHHHHHHHHT--THHHHHHHHHHHHHHHHHHHHHHTSSSHHHHHHHHHHHHT--

Organism: NCBI:txid410072

Solvent-accessible surface area (backbone atoms only — not comparable to full-atom values): 13193 Å² total; per-residue (Å²): 110,71,64,57,47,51,49,50,16,48,38,39,46,30,53,46,57,34,53,51,47,72,70,56,42,32,28,76,69,67,73,37,83,77,48,64,69,58,47,53,52,52,50,49,52,30,56,62,65,64,30,58,57,28,41,50,53,53,44,59,75,41,41,70,54,47,50,52,52,50,50,53,53,49,51,55,60,67,67,64,54,81,59,45,57,52,49,45,53,43,42,51,54,49,49,49,50,53,51,51,55,53,41,70,60,38,92,46,69,60,33,28,52,28,50,51,51,39,58,51,70,77,100,109,70,64,57,46,52,49,49,14,50,38,40,46,31,54,46,55,34,54,51,46,72,70,57,42,32,30,75,68,66,74,36,84,76,49,65,69,57,48,53,52,50,50,50,51,29,58,63,65,62,30,57,55,27,41,52,54,52,44,59,77,40,41,69,52,49,51,52,52,50,50,54,53,49,52,56,59,68,67,64,58,85,58,44,58,52,49,45,53,42,43,52,54,51,49,50,49,53,50,50,54,52,41,69,58,38,91,47,71,60,34,28,52,28,51,51,50,38,59,51,71,78,100